Protein AF-A0A4P6JQ84-F1 (afdb_monomer_lite)

Secondary structure (DSSP, 8-state):
-HHHHHHHHHHHHHH--HHHHHHHHHHHHHHHHH-EEESGGG-EEE-BSSTTSPBPP--TTTSHHHHHHHHHHHHHTT-STTHHHHHHHHHHHHHHH-TT--S-TTTSHHHHHHHHHHHHHHH--HHHHHHHHHHHHHHGGGEEEETTEEEE--TTSTT-----TTTSHHHHHHHHHHHHHH-HHHHHHHTT--

InterPro domains:
  IPR007822 Lanthionine synthetase C-like [PF05147] (1-184)
  IPR007822 Lanthionine synthetase C-like [PR01950] (57-77)
  IPR007822 Lanthionine synthetase C-like [PR01950] (103-116)
  IPR007822 Lanthionine synthetase C-like [PR01950] (162-179)

Organism: Ktedonosporobacter rubrisoli (NCBI:txid2509675)

Foldseek 3Di:
DLVQLLVLVVVCVVPVDVVSLVVNLVVLVVVVVQWFFDDDVSQATWHAQDVVHDGDQCWCQGILLVNLVSLLSCVVVVSDPCSLVNSVRSLVCNLGRALVAFQFLGGGLLVSLVSLLSNCVRPVDCVSLVSSVSSVVSQCVQWDADPNAIFGAFPPDPPDADCDCGTHRVVNVVSLVSSCVVDVVCVVVVVVRD

Structure (mmCIF, N/CA/C/O backbone):
data_AF-A0A4P6JQ84-F1
#
_entry.id   AF-A0A4P6JQ84-F1
#
loop_
_atom_site.group_PDB
_atom_site.id
_atom_site.type_symbol
_atom_site.label_atom_id
_atom_site.label_alt_id
_atom_site.label_comp_id
_atom_site.label_asym_id
_atom_site.label_entity_id
_atom_site.label_seq_id
_atom_site.pdbx_PDB_ins_code
_atom_site.Cartn_x
_atom_site.Cartn_y
_atom_site.Cartn_z
_atom_site.occupancy
_atom_site.B_iso_or_equiv
_atom_site.auth_seq_id
_atom_site.auth_comp_id
_atom_site.auth_asym_id
_atom_site.auth_atom_id
_atom_site.pdbx_PDB_model_num
ATOM 1 N N . MET A 1 1 ? 1.976 -8.640 11.519 1.00 78.19 1 MET A N 1
ATOM 2 C CA . MET A 1 1 ? 0.799 -8.462 12.408 1.00 78.19 1 MET A CA 1
ATOM 3 C C . MET A 1 1 ? -0.369 -7.772 11.705 1.00 78.19 1 MET A C 1
ATOM 5 O O . MET A 1 1 ? -1.480 -8.248 11.878 1.00 78.19 1 MET A O 1
ATOM 9 N N . ALA A 1 2 ? -0.151 -6.723 10.898 1.00 89.31 2 ALA A N 1
ATOM 10 C CA . ALA A 1 2 ? -1.230 -6.029 10.177 1.00 89.31 2 ALA A CA 1
ATOM 11 C C . ALA A 1 2 ? -2.084 -6.950 9.287 1.00 89.31 2 ALA A C 1
ATOM 13 O O . ALA A 1 2 ? -3.288 -6.975 9.471 1.00 89.31 2 ALA A O 1
ATOM 14 N N . GLY A 1 3 ? -1.482 -7.792 8.436 1.00 90.00 3 GLY A N 1
ATOM 15 C CA . GLY A 1 3 ? -2.258 -8.706 7.576 1.00 90.00 3 GLY A CA 1
ATOM 16 C C . GLY A 1 3 ? -3.137 -9.714 8.334 1.00 90.00 3 GLY A C 1
ATOM 17 O O . GLY A 1 3 ? -4.223 -10.048 7.883 1.00 90.00 3 GLY A O 1
ATOM 18 N N . ILE A 1 4 ? -2.719 -10.151 9.530 1.00 93.69 4 ILE A N 1
ATOM 19 C CA . ILE A 1 4 ? -3.565 -11.002 10.386 1.00 93.69 4 ILE A CA 1
ATOM 20 C C . ILE A 1 4 ? -4.753 -10.194 10.912 1.00 93.69 4 ILE A C 1
ATOM 22 O O . ILE A 1 4 ? -5.877 -10.678 10.896 1.00 93.69 4 ILE A O 1
ATOM 26 N N . ALA A 1 5 ? -4.515 -8.971 11.393 1.00 95.56 5 ALA A N 1
ATOM 27 C CA . ALA A 1 5 ? -5.595 -8.109 11.862 1.00 95.56 5 ALA A CA 1
ATOM 28 C C . ALA A 1 5 ? -6.563 -7.737 10.731 1.00 95.56 5 ALA A C 1
ATOM 30 O O . ALA A 1 5 ? -7.759 -7.670 10.973 1.00 95.56 5 ALA A O 1
ATOM 31 N N . ASP A 1 6 ? -6.064 -7.565 9.512 1.00 96.00 6 ASP A N 1
ATOM 32 C CA . ASP A 1 6 ? -6.880 -7.297 8.332 1.00 96.00 6 ASP A CA 1
ATOM 33 C C . ASP A 1 6 ? -7.831 -8.465 8.026 1.00 96.00 6 ASP A C 1
ATOM 35 O O . ASP A 1 6 ? -9.046 -8.291 8.028 1.00 96.00 6 ASP A O 1
ATOM 39 N N . ALA A 1 7 ? -7.307 -9.694 7.965 1.00 97.00 7 ALA A N 1
ATOM 40 C CA . ALA A 1 7 ? -8.135 -10.891 7.797 1.00 97.00 7 ALA A CA 1
ATOM 41 C C . ALA A 1 7 ? -9.130 -11.107 8.958 1.00 97.00 7 ALA A C 1
A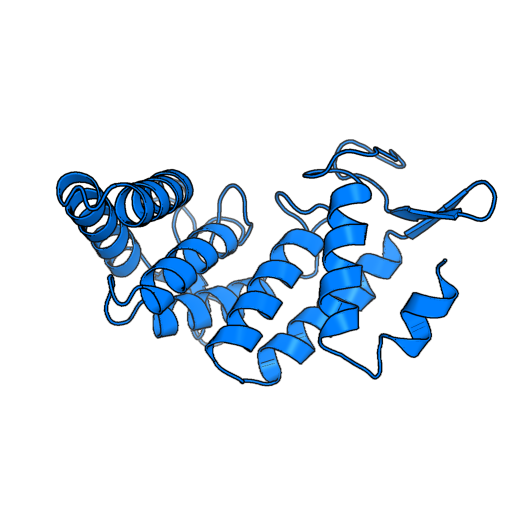TOM 43 O O . ALA A 1 7 ? -10.247 -11.588 8.767 1.00 97.00 7 ALA A O 1
ATOM 44 N N . LEU A 1 8 ? -8.752 -10.751 10.191 1.00 97.75 8 LEU A N 1
ATOM 45 C CA . LEU A 1 8 ? -9.671 -10.794 11.334 1.00 97.75 8 LEU A CA 1
ATOM 46 C C . LEU A 1 8 ? -10.777 -9.736 11.226 1.00 97.75 8 LEU A C 1
ATOM 48 O O . LEU A 1 8 ? -11.879 -9.967 11.725 1.00 97.75 8 LEU A O 1
ATOM 52 N N . LEU A 1 9 ? -10.507 -8.592 10.596 1.00 97.25 9 LEU A N 1
ATOM 53 C CA . LEU A 1 9 ? -11.520 -7.577 10.335 1.00 97.25 9 LEU A CA 1
ATOM 54 C C . LEU A 1 9 ? -12.538 -8.080 9.304 1.00 97.25 9 LEU A C 1
ATOM 56 O O . LEU A 1 9 ? -13.737 -7.934 9.544 1.00 97.25 9 LEU A O 1
ATOM 60 N N . ASP A 1 10 ? -12.092 -8.767 8.251 1.00 97.50 10 ASP A N 1
ATOM 61 C CA . ASP A 1 10 ? -12.989 -9.450 7.305 1.00 97.50 10 ASP A CA 1
ATOM 62 C C . ASP A 1 10 ? -13.842 -10.516 8.002 1.00 97.50 10 ASP A C 1
ATOM 64 O O . ASP A 1 10 ? -15.063 -10.564 7.843 1.00 97.50 10 ASP A O 1
ATOM 68 N N . LEU A 1 11 ? -13.226 -11.345 8.854 1.00 97.56 11 LEU A N 1
ATOM 69 C CA . LEU A 1 11 ? -13.958 -12.354 9.625 1.00 97.56 11 LEU A CA 1
ATOM 70 C C . LEU A 1 11 ? -14.991 -11.728 10.562 1.00 97.56 11 LEU A C 1
ATOM 72 O O . LEU A 1 11 ? -16.066 -12.300 10.758 1.00 97.56 11 LEU A O 1
ATOM 76 N N . TYR A 1 12 ? -14.699 -10.569 11.151 1.00 97.62 12 TYR A N 1
ATOM 77 C CA . TYR A 1 12 ? -15.685 -9.833 11.934 1.00 97.62 12 TYR A CA 1
ATOM 78 C C . TYR A 1 12 ? -16.863 -9.376 11.066 1.00 97.62 12 TYR A C 1
ATOM 80 O O . TYR A 1 12 ? -18.003 -9.604 11.465 1.00 97.62 12 TYR A O 1
ATOM 88 N N . GLN A 1 13 ? -16.613 -8.805 9.884 1.00 96.75 13 GLN A N 1
ATOM 89 C CA . GLN A 1 13 ? -17.679 -8.361 8.976 1.00 96.75 13 GLN A CA 1
ATOM 90 C C . GLN A 1 13 ? -18.564 -9.520 8.514 1.00 96.75 13 GLN A C 1
ATOM 92 O O . GLN A 1 13 ? -19.786 -9.399 8.513 1.00 96.75 13 GLN A O 1
ATOM 97 N N . ALA A 1 14 ? -17.959 -10.660 8.177 1.00 97.69 14 ALA A N 1
ATOM 98 C CA . ALA A 1 14 ? -18.690 -11.821 7.683 1.00 97.69 14 ALA A CA 1
ATOM 99 C C . ALA A 1 14 ? -19.490 -12.546 8.779 1.00 97.69 14 ALA A C 1
ATOM 101 O O . ALA A 1 14 ? -20.531 -13.133 8.498 1.00 97.69 14 ALA A O 1
ATOM 102 N N . SER A 1 15 ? -18.999 -12.550 10.024 1.00 97.75 15 SER A N 1
ATOM 103 C CA . SER A 1 15 ? -19.564 -13.391 11.092 1.00 97.75 15 SER A CA 1
ATOM 104 C C . SER A 1 15 ? -20.238 -12.637 12.238 1.00 97.75 15 SER A C 1
ATOM 106 O O . SER A 1 15 ? -20.903 -13.264 13.061 1.00 97.75 15 SER A O 1
ATOM 108 N N . GLY A 1 16 ? -20.010 -11.328 12.374 1.00 96.56 16 GLY A N 1
ATOM 109 C CA . GLY A 1 16 ? -20.442 -10.524 13.524 1.00 96.56 16 GLY A CA 1
ATOM 110 C C . GLY A 1 16 ? -19.761 -10.889 14.852 1.00 96.56 16 GLY A C 1
ATOM 111 O O . GLY A 1 16 ? -20.106 -10.350 15.905 1.00 96.56 16 GLY A O 1
ATOM 112 N N . GLN A 1 17 ? -18.788 -11.809 14.855 1.00 98.00 17 GLN A N 1
ATOM 113 C CA . GLN A 1 17 ? -18.210 -12.322 16.095 1.00 98.00 17 GLN A CA 1
ATOM 114 C C . GLN A 1 17 ? -17.249 -11.316 16.733 1.00 98.00 17 GLN A C 1
ATOM 116 O O . GLN A 1 17 ? -16.101 -11.148 16.315 1.00 98.00 17 GLN A O 1
ATOM 121 N N . ILE A 1 18 ? -17.690 -10.711 17.838 1.00 97.56 18 ILE A N 1
ATOM 122 C CA . ILE A 1 18 ? -16.991 -9.620 18.535 1.00 97.56 18 ILE A CA 1
ATOM 123 C C . ILE A 1 18 ? -15.557 -9.953 18.977 1.00 97.56 18 ILE A C 1
ATOM 125 O O . ILE A 1 18 ? -14.736 -9.058 19.174 1.00 97.56 18 ILE A O 1
ATOM 129 N N . ARG A 1 19 ? -15.221 -11.240 19.139 1.00 97.94 19 ARG A N 1
ATOM 130 C CA . ARG A 1 19 ? -13.856 -11.672 19.482 1.00 97.94 19 ARG A CA 1
ATOM 131 C C . ARG A 1 19 ? -12.834 -11.239 18.428 1.00 97.94 19 ARG A C 1
ATOM 133 O O . ARG A 1 19 ? -11.717 -10.881 18.793 1.00 97.94 19 ARG A O 1
ATOM 140 N N . PHE A 1 20 ? -13.232 -11.230 17.156 1.00 98.06 20 PHE A N 1
ATOM 141 C CA . PHE A 1 20 ? -12.383 -10.801 16.054 1.00 98.06 20 PHE A CA 1
ATOM 142 C C . PHE A 1 20 ? -12.182 -9.287 16.094 1.00 98.06 20 PHE A C 1
ATOM 144 O O . PHE A 1 20 ? -11.039 -8.839 16.115 1.00 98.06 20 PHE A O 1
ATOM 151 N N . LEU A 1 21 ? -13.254 -8.507 16.285 1.00 97.25 21 LEU A N 1
ATOM 152 C CA . LEU A 1 21 ? -13.152 -7.055 16.471 1.00 97.25 21 LEU A CA 1
ATOM 153 C C . LEU A 1 21 ? -12.224 -6.680 17.637 1.00 97.25 21 LEU A C 1
ATOM 155 O O . LEU A 1 21 ? -11.357 -5.821 17.493 1.00 97.25 21 LEU A O 1
ATOM 159 N N . LYS A 1 22 ? -12.352 -7.357 18.785 1.00 97.50 22 LYS A N 1
ATOM 160 C CA . LYS A 1 22 ? -11.477 -7.120 19.946 1.00 97.50 22 LYS A CA 1
ATOM 161 C C . LYS A 1 22 ? -10.004 -7.382 19.619 1.00 97.50 22 LYS A C 1
ATOM 163 O O . LYS A 1 22 ? -9.135 -6.654 20.097 1.00 97.50 22 LYS A O 1
ATOM 168 N N . ALA A 1 23 ? -9.707 -8.410 18.824 1.00 97.19 23 ALA A N 1
ATOM 169 C CA . ALA A 1 23 ? -8.346 -8.694 18.378 1.00 97.19 23 ALA A CA 1
ATOM 170 C C . ALA A 1 23 ? -7.826 -7.604 17.425 1.00 97.19 23 ALA A C 1
ATOM 172 O O . ALA A 1 23 ? -6.724 -7.095 17.637 1.00 97.19 23 ALA A O 1
ATOM 173 N N . VAL A 1 24 ? -8.645 -7.178 16.457 1.00 97.44 24 VAL A N 1
ATOM 174 C CA . VAL A 1 24 ? -8.341 -6.070 15.535 1.00 97.44 24 VAL A CA 1
ATOM 175 C C . VAL A 1 24 ? -8.017 -4.791 16.301 1.00 97.44 24 VAL A C 1
ATOM 177 O O . VAL A 1 24 ? -6.975 -4.186 16.071 1.00 97.44 24 VAL A O 1
ATOM 180 N N . GLN A 1 25 ? -8.853 -4.411 17.268 1.00 96.88 25 GLN A N 1
ATOM 181 C CA . GLN A 1 25 ? -8.656 -3.200 18.068 1.00 96.88 25 GLN A CA 1
ATOM 182 C C . GLN A 1 25 ? -7.377 -3.250 18.909 1.00 96.88 25 GLN A C 1
ATOM 184 O O . GLN A 1 25 ? -6.676 -2.246 19.034 1.00 96.88 25 GLN A O 1
ATOM 189 N N . ARG A 1 26 ? -7.028 -4.422 19.457 1.00 96.50 26 ARG A N 1
ATOM 190 C CA . ARG A 1 26 ? -5.773 -4.613 20.203 1.00 96.50 26 ARG A CA 1
ATOM 191 C C . ARG A 1 26 ? -4.552 -4.450 19.305 1.00 96.50 26 ARG A C 1
ATOM 193 O O . ARG A 1 26 ? -3.637 -3.714 19.672 1.00 96.50 26 ARG A O 1
ATOM 200 N N . VAL A 1 27 ? -4.540 -5.110 18.145 1.00 95.94 27 VAL A N 1
ATOM 201 C CA . VAL A 1 27 ? -3.426 -5.013 17.188 1.00 95.94 27 VAL A CA 1
ATOM 202 C C . VAL A 1 27 ? -3.330 -3.601 16.619 1.00 95.94 27 VAL A C 1
ATOM 204 O O . VAL A 1 27 ? -2.248 -3.024 16.611 1.00 95.94 27 VAL A O 1
ATOM 207 N N . GLY A 1 28 ? -4.456 -3.009 16.227 1.00 95.69 28 GLY A N 1
ATOM 208 C CA . GLY A 1 28 ? -4.530 -1.639 15.738 1.00 95.69 28 GLY A CA 1
ATOM 209 C C . GLY A 1 28 ? -4.022 -0.628 16.754 1.00 95.69 28 GLY A C 1
ATOM 210 O O . GLY A 1 28 ? -3.107 0.130 16.456 1.00 95.69 28 GLY A O 1
ATOM 211 N N . GLY A 1 29 ? -4.517 -0.675 17.992 1.00 95.56 29 GLY A N 1
ATOM 212 C CA . GLY A 1 29 ? -4.027 0.194 19.062 1.00 95.56 29 GLY A CA 1
ATOM 213 C C . GLY A 1 29 ? -2.531 0.015 19.342 1.00 95.56 29 GLY A C 1
ATOM 214 O O . GLY A 1 29 ? -1.840 0.988 19.636 1.00 95.56 29 GLY A O 1
ATOM 215 N N . TRP A 1 30 ? -2.008 -1.211 19.234 1.00 94.62 30 TRP A N 1
ATOM 216 C CA . TRP A 1 30 ? -0.570 -1.464 19.350 1.00 94.62 30 TRP A CA 1
ATOM 217 C C . TRP A 1 30 ? 0.221 -0.836 18.195 1.00 94.62 30 TRP A C 1
ATOM 219 O O . TRP A 1 30 ? 1.208 -0.151 18.455 1.00 94.62 30 TRP A O 1
ATOM 229 N N . LEU A 1 31 ? -0.233 -0.995 16.947 1.00 94.31 31 LEU A N 1
ATOM 230 C CA . LEU A 1 31 ? 0.398 -0.389 15.769 1.00 94.31 31 LEU A CA 1
ATOM 231 C C . LEU A 1 31 ? 0.391 1.140 15.855 1.00 94.31 31 LEU A C 1
ATOM 233 O O . LEU A 1 31 ? 1.431 1.756 15.635 1.00 94.31 31 LEU A O 1
ATOM 237 N N . LEU A 1 32 ? -0.735 1.747 16.242 1.00 94.56 32 LEU A N 1
ATOM 238 C CA . LEU A 1 32 ? -0.855 3.201 16.395 1.00 94.56 32 LEU A CA 1
ATOM 239 C C . LEU A 1 32 ? 0.155 3.751 17.415 1.00 94.56 32 LEU A C 1
ATOM 241 O O . LEU A 1 32 ? 0.817 4.745 17.141 1.00 94.56 32 LEU A O 1
ATOM 245 N N . ARG A 1 33 ? 0.345 3.075 18.558 1.00 93.88 33 ARG A N 1
ATOM 246 C CA . ARG A 1 33 ? 1.332 3.486 19.580 1.00 93.88 33 ARG A CA 1
ATOM 247 C C . ARG A 1 33 ? 2.789 3.299 19.156 1.00 93.88 33 ARG A C 1
ATOM 249 O O . ARG A 1 33 ? 3.672 3.886 19.772 1.00 93.88 33 ARG A O 1
ATOM 256 N N . ARG A 1 34 ? 3.053 2.439 18.172 1.00 92.56 34 ARG A N 1
ATOM 257 C CA . ARG A 1 34 ? 4.408 2.125 17.693 1.00 92.56 34 ARG A CA 1
ATOM 258 C C . ARG A 1 34 ? 4.805 2.889 16.435 1.00 92.56 34 ARG A C 1
ATOM 260 O O . ARG A 1 34 ? 5.940 2.734 15.997 1.00 92.56 34 ARG A O 1
ATOM 267 N N . ALA A 1 35 ? 3.902 3.686 15.868 1.00 93.00 35 ALA A N 1
ATOM 268 C CA . ALA A 1 35 ? 4.226 4.557 14.750 1.00 93.00 35 ALA A CA 1
ATOM 269 C C . ALA A 1 35 ? 5.312 5.553 15.181 1.00 93.00 35 ALA A C 1
ATOM 271 O O . ALA A 1 35 ? 5.146 6.278 16.164 1.00 93.00 35 ALA A O 1
ATOM 272 N N . ARG A 1 36 ? 6.430 5.574 14.456 1.00 92.44 36 ARG A N 1
ATOM 273 C CA . ARG A 1 36 ? 7.527 6.521 14.673 1.00 92.44 36 ARG A CA 1
ATOM 274 C C . ARG A 1 36 ? 7.579 7.517 13.518 1.00 92.44 36 ARG A C 1
ATOM 276 O O . ARG A 1 36 ? 7.436 7.078 12.375 1.00 92.44 36 ARG A O 1
ATOM 283 N N . PRO A 1 37 ? 7.792 8.815 13.786 1.00 91.81 37 PRO A N 1
ATOM 284 C CA . PRO A 1 37 ? 7.992 9.798 12.731 1.00 91.81 37 PRO A CA 1
ATOM 285 C C . PRO A 1 37 ? 9.170 9.426 11.820 1.00 91.81 37 PRO A C 1
ATOM 287 O O . PRO A 1 37 ? 10.156 8.842 12.280 1.00 91.81 37 PRO A O 1
ATOM 290 N N . MET A 1 38 ? 9.035 9.711 10.525 1.00 88.94 38 MET A N 1
ATOM 291 C CA . MET A 1 38 ? 10.087 9.534 9.524 1.00 88.94 38 MET A CA 1
ATOM 292 C C . MET A 1 38 ? 9.855 10.424 8.297 1.00 88.94 38 MET A C 1
ATOM 294 O O . MET A 1 38 ? 8.819 11.076 8.175 1.00 88.94 38 MET A O 1
ATOM 298 N N . GLY A 1 39 ? 10.800 10.396 7.356 1.00 81.81 39 GLY A N 1
ATOM 299 C CA . GLY A 1 39 ? 10.717 11.173 6.118 1.00 81.81 39 GLY A CA 1
ATOM 300 C C . GLY A 1 39 ? 11.127 12.632 6.306 1.00 81.81 39 GLY A C 1
ATOM 301 O O . GLY A 1 39 ? 11.624 13.029 7.368 1.00 81.81 39 GLY A O 1
ATOM 302 N N . HIS A 1 40 ? 10.947 13.423 5.252 1.00 79.38 40 HIS A N 1
ATOM 303 C CA . HIS A 1 40 ? 11.293 14.839 5.270 1.00 79.38 40 HIS A CA 1
ATOM 304 C C . HIS A 1 40 ? 10.448 15.572 6.320 1.00 79.38 40 HIS A C 1
ATOM 306 O O . HIS A 1 40 ? 9.243 15.343 6.434 1.00 79.38 40 HIS A O 1
ATOM 312 N N . GLU A 1 41 ? 11.091 16.414 7.136 1.00 83.06 41 GLU A N 1
ATOM 313 C CA . GLU A 1 41 ? 10.434 17.163 8.223 1.00 83.06 41 GLU A CA 1
ATOM 314 C C . GLU A 1 41 ? 9.598 16.301 9.192 1.00 83.06 41 GLU A C 1
ATOM 316 O O . GLU A 1 41 ? 8.736 16.822 9.896 1.00 83.06 41 GLU A O 1
ATOM 321 N N . GLN A 1 42 ? 9.843 14.984 9.261 1.00 81.44 42 GLN A N 1
ATOM 322 C CA . GLN A 1 42 ? 9.103 14.057 10.128 1.00 81.44 42 GLN A CA 1
ATOM 323 C C . GLN A 1 42 ? 7.585 14.014 9.843 1.00 81.44 42 GLN A C 1
ATOM 325 O O . GLN A 1 42 ? 6.786 13.702 10.729 1.00 81.44 42 GLN A O 1
ATOM 330 N N . GLN A 1 43 ? 7.172 14.323 8.608 1.00 86.94 43 GLN A N 1
ATOM 331 C CA . GLN A 1 43 ? 5.759 14.326 8.213 1.00 86.94 43 GLN A CA 1
ATOM 332 C C . GLN A 1 43 ? 5.188 12.922 7.957 1.00 86.94 43 GLN A C 1
ATOM 334 O O . GLN A 1 43 ? 3.965 12.746 7.928 1.00 86.94 43 GLN A O 1
ATOM 339 N N . GLY A 1 44 ? 6.055 11.929 7.751 1.00 91.94 44 GLY A N 1
ATOM 340 C CA . GLY A 1 44 ? 5.681 10.537 7.557 1.00 91.94 44 GLY A CA 1
ATOM 341 C C . GLY A 1 44 ? 5.748 9.717 8.844 1.00 91.94 44 GLY A C 1
ATOM 342 O O . GLY A 1 44 ? 6.283 10.159 9.859 1.00 91.94 44 GLY A O 1
ATOM 343 N N . VAL A 1 45 ? 5.226 8.488 8.806 1.00 93.69 45 VAL A N 1
ATOM 344 C CA . VAL A 1 45 ? 5.442 7.508 9.884 1.00 93.69 45 VAL A CA 1
ATOM 345 C C . VAL A 1 45 ? 5.848 6.142 9.353 1.00 93.69 45 VAL A C 1
ATOM 347 O O . VAL A 1 45 ? 5.447 5.727 8.264 1.00 93.69 45 VAL A O 1
ATOM 350 N N . GLY A 1 46 ? 6.619 5.429 10.167 1.00 92.00 46 GLY A N 1
ATOM 351 C CA . GLY A 1 46 ? 7.031 4.059 9.916 1.00 92.00 46 GLY A CA 1
ATOM 352 C C . GLY A 1 46 ? 6.996 3.197 11.164 1.00 92.00 46 GLY A C 1
ATOM 353 O O . GLY A 1 46 ? 6.756 3.663 12.281 1.00 92.00 46 GLY A O 1
ATOM 354 N N . TRP A 1 47 ? 7.255 1.912 10.949 1.00 92.12 47 TRP A N 1
ATOM 355 C CA . TRP A 1 47 ? 7.305 0.908 11.999 1.00 92.12 47 TRP A CA 1
ATOM 356 C C . TRP A 1 47 ? 8.625 0.155 11.945 1.00 92.12 47 TRP A C 1
ATOM 358 O O . TRP A 1 47 ? 9.191 -0.101 10.880 1.00 92.12 47 TRP A O 1
ATOM 368 N N . GLU A 1 48 ? 9.098 -0.210 13.127 1.00 87.06 48 GLU A N 1
ATOM 369 C CA . GLU A 1 48 ? 10.277 -1.046 13.297 1.00 87.06 48 GLU A CA 1
ATOM 370 C C . GLU A 1 48 ? 9.965 -2.473 12.833 1.00 87.06 48 GLU A C 1
ATOM 372 O O . GLU A 1 48 ? 8.866 -2.985 13.075 1.00 87.06 48 GLU A O 1
ATOM 377 N N . ARG A 1 49 ? 10.938 -3.147 12.210 1.00 77.38 49 ARG A N 1
ATOM 378 C CA . ARG A 1 49 ? 10.778 -4.567 11.847 1.00 77.38 49 ARG A CA 1
ATOM 379 C C . ARG A 1 49 ? 10.747 -5.469 13.081 1.00 77.38 49 ARG A C 1
ATOM 381 O O . ARG A 1 49 ? 9.940 -6.390 13.159 1.00 77.38 49 ARG A O 1
ATOM 388 N N . ASN A 1 50 ? 11.628 -5.176 14.033 1.00 78.69 50 ASN A N 1
ATOM 389 C CA . ASN A 1 50 ? 11.749 -5.840 15.325 1.00 78.69 50 ASN A CA 1
ATOM 390 C C . ASN A 1 50 ? 11.697 -4.779 16.424 1.00 78.69 50 ASN A C 1
ATOM 392 O O . ASN A 1 50 ? 12.152 -3.659 16.212 1.00 78.69 50 ASN A O 1
ATOM 396 N N . VAL A 1 51 ? 11.167 -5.124 17.599 1.00 73.62 51 VAL A N 1
ATOM 397 C CA . VAL A 1 51 ? 11.073 -4.180 18.722 1.00 73.62 51 VAL A CA 1
ATOM 398 C C . VAL A 1 51 ? 12.472 -3.711 19.132 1.00 73.62 51 VAL A C 1
ATOM 400 O O . VAL A 1 51 ? 13.323 -4.525 19.474 1.00 73.62 51 VAL A O 1
ATOM 403 N N . GLY A 1 52 ? 12.682 -2.397 19.114 1.00 71.81 52 GLY A N 1
ATOM 404 C CA . GLY A 1 52 ? 13.958 -1.738 19.381 1.00 71.81 52 GLY A CA 1
ATOM 405 C C . GLY A 1 52 ? 14.865 -1.583 18.156 1.00 71.81 52 GLY A C 1
ATOM 406 O O . GLY A 1 52 ? 15.941 -1.017 18.300 1.00 71.81 52 GLY A O 1
ATOM 407 N N . GLY A 1 53 ? 14.455 -2.073 16.983 1.00 76.25 53 GLY A N 1
ATOM 408 C CA . GLY A 1 53 ? 15.260 -2.048 15.761 1.00 76.25 53 GLY A CA 1
ATOM 409 C C . GLY A 1 53 ? 15.020 -0.830 14.867 1.00 76.25 53 GLY A C 1
ATOM 410 O O . GLY A 1 53 ? 14.288 0.100 15.217 1.00 76.25 53 GLY A O 1
ATOM 411 N N . ASP A 1 54 ? 15.623 -0.878 13.681 1.00 78.12 54 ASP A N 1
ATOM 412 C CA . ASP A 1 54 ? 15.480 0.153 12.653 1.00 78.12 54 ASP A CA 1
ATOM 413 C C . ASP A 1 54 ? 14.091 0.142 11.999 1.00 78.12 54 ASP A C 1
ATOM 415 O O . ASP A 1 54 ? 13.373 -0.871 11.981 1.00 78.12 54 ASP A O 1
ATOM 419 N N . LEU A 1 55 ? 13.717 1.295 11.436 1.00 79.62 55 LEU A N 1
ATOM 420 C CA . LEU A 1 55 ? 12.509 1.431 10.626 1.00 79.62 55 LEU A CA 1
ATOM 421 C C . LEU A 1 55 ? 12.645 0.618 9.340 1.00 79.62 55 LEU A C 1
ATOM 423 O O . LEU A 1 55 ? 13.672 0.665 8.666 1.00 79.62 55 LEU A O 1
ATOM 427 N N . ASN A 1 56 ? 11.601 -0.140 9.011 1.00 71.19 56 ASN A N 1
ATOM 428 C CA . ASN A 1 56 ? 11.626 -1.010 7.844 1.00 71.19 56 ASN A CA 1
ATOM 429 C C . ASN A 1 56 ? 11.334 -0.241 6.549 1.00 71.19 56 ASN A C 1
ATOM 431 O O . ASN A 1 56 ? 10.692 0.813 6.564 1.00 71.19 56 ASN A O 1
ATOM 435 N N . ALA A 1 57 ? 11.737 -0.822 5.418 1.00 63.00 57 ALA A N 1
ATOM 436 C CA . ALA A 1 57 ? 11.330 -0.337 4.109 1.00 63.00 57 ALA A CA 1
ATOM 437 C C . ALA A 1 57 ? 9.794 -0.341 3.994 1.00 63.00 57 ALA A C 1
ATOM 439 O O . ALA A 1 57 ? 9.112 -1.251 4.474 1.00 63.00 57 ALA A O 1
ATOM 440 N N . ALA A 1 58 ? 9.238 0.706 3.388 1.00 76.38 58 ALA A N 1
ATOM 441 C CA . ALA A 1 58 ? 7.814 1.019 3.435 1.00 76.38 58 ALA A CA 1
ATOM 442 C C . ALA A 1 58 ? 6.988 0.201 2.412 1.00 76.38 58 ALA A C 1
ATOM 444 O O . ALA A 1 58 ? 6.301 0.764 1.571 1.00 76.38 58 ALA A O 1
ATOM 445 N N . PHE A 1 59 ? 7.060 -1.133 2.482 1.00 82.12 59 PHE A N 1
ATOM 446 C CA . PHE A 1 59 ? 6.438 -2.062 1.524 1.00 82.12 59 PHE A CA 1
ATOM 447 C C . PHE A 1 59 ? 5.158 -2.736 2.034 1.00 82.12 59 PHE A C 1
ATOM 449 O O . PHE A 1 59 ? 4.844 -2.692 3.226 1.00 82.12 59 PHE A O 1
ATOM 456 N N . TRP A 1 60 ? 4.407 -3.378 1.129 1.00 75.62 60 TRP A N 1
ATOM 457 C CA . TRP A 1 60 ? 3.138 -4.037 1.458 1.00 75.62 60 TRP A CA 1
ATOM 458 C C . TRP A 1 60 ? 3.335 -5.279 2.336 1.00 75.62 60 TRP A C 1
ATOM 460 O O . TRP A 1 60 ? 2.776 -5.360 3.428 1.00 75.62 60 TRP A O 1
ATOM 470 N N . CYS A 1 61 ? 4.185 -6.224 1.924 1.00 75.81 61 CYS A N 1
ATOM 471 C CA . CYS A 1 61 ? 4.339 -7.484 2.660 1.00 75.81 61 CYS A CA 1
ATOM 472 C C . CYS A 1 61 ? 5.045 -7.351 4.024 1.00 75.81 61 CYS A C 1
ATOM 474 O O . CYS A 1 61 ? 4.851 -8.204 4.891 1.00 75.81 61 CYS A O 1
ATOM 476 N N . HIS A 1 62 ? 5.854 -6.308 4.248 1.00 74.75 62 HIS A N 1
ATOM 477 C CA . HIS A 1 62 ? 6.584 -6.135 5.511 1.00 74.75 62 HIS A CA 1
ATOM 478 C C . HIS A 1 62 ? 6.905 -4.680 5.887 1.00 74.75 62 HIS A C 1
ATOM 480 O O . HIS A 1 62 ? 7.977 -4.412 6.421 1.00 74.75 62 HIS A O 1
ATOM 486 N N . GLY A 1 63 ? 5.994 -3.729 5.685 1.00 82.69 63 GLY A N 1
ATOM 487 C CA . GLY A 1 63 ? 6.289 -2.329 5.996 1.00 82.69 63 GLY A CA 1
ATOM 488 C C . GLY A 1 63 ? 5.078 -1.418 6.134 1.00 82.69 63 GLY A C 1
ATOM 489 O O . GLY A 1 63 ? 3.941 -1.864 6.317 1.00 82.69 63 GLY A O 1
ATOM 490 N N . SER A 1 64 ? 5.349 -0.113 6.068 1.00 86.94 64 SER A N 1
ATOM 491 C CA . SER A 1 64 ? 4.350 0.937 6.269 1.00 86.94 64 SER A CA 1
ATOM 492 C C . SER A 1 64 ? 3.170 0.834 5.307 1.00 86.94 64 SER A C 1
ATOM 494 O O . SER A 1 64 ? 2.061 1.142 5.725 1.00 86.94 64 SER A O 1
ATOM 496 N N . ALA A 1 65 ? 3.356 0.353 4.071 1.00 90.38 65 ALA A N 1
ATOM 497 C CA . ALA A 1 65 ? 2.252 0.250 3.119 1.00 90.38 65 ALA A CA 1
ATOM 498 C C . ALA A 1 65 ? 1.216 -0.815 3.513 1.00 90.38 65 ALA A C 1
ATOM 500 O O . ALA A 1 65 ? 0.013 -0.558 3.454 1.00 90.38 65 ALA A O 1
ATOM 501 N N . GLY A 1 66 ? 1.654 -1.984 3.994 1.00 92.75 66 GLY A N 1
ATOM 502 C CA . GLY A 1 66 ? 0.734 -3.022 4.475 1.00 92.75 66 GLY A CA 1
ATOM 503 C C . GLY A 1 66 ? 0.020 -2.615 5.764 1.00 92.75 66 GLY A C 1
ATOM 504 O O . GLY A 1 66 ? -1.171 -2.870 5.935 1.00 92.75 66 GLY A O 1
ATOM 505 N N . ILE A 1 67 ? 0.731 -1.926 6.663 1.00 95.25 67 ILE A N 1
ATOM 506 C CA . ILE A 1 67 ? 0.133 -1.379 7.888 1.00 95.25 67 ILE A CA 1
ATOM 507 C C . ILE A 1 67 ? -0.880 -0.280 7.551 1.00 95.25 67 ILE A C 1
ATOM 509 O O . ILE A 1 67 ? -1.977 -0.285 8.102 1.00 95.25 67 ILE A O 1
ATOM 513 N N . ALA A 1 68 ? -0.550 0.624 6.628 1.00 95.56 68 ALA A N 1
ATOM 514 C CA . ALA A 1 68 ? -1.451 1.676 6.176 1.00 95.56 68 ALA A CA 1
ATOM 515 C C . ALA A 1 68 ? -2.710 1.099 5.519 1.00 95.56 68 ALA A C 1
ATOM 517 O O . ALA A 1 68 ? -3.804 1.540 5.850 1.00 95.56 68 ALA A O 1
ATOM 518 N N . SER A 1 69 ? -2.572 0.065 4.683 1.00 95.31 69 SER A N 1
ATOM 519 C CA . SER A 1 69 ? -3.709 -0.630 4.058 1.00 95.31 69 SER A CA 1
ATOM 520 C C . SER A 1 69 ? -4.687 -1.168 5.111 1.00 95.31 69 SER A C 1
ATOM 522 O O . SER A 1 69 ? -5.874 -0.848 5.079 1.00 95.31 69 SER A O 1
ATOM 524 N N . PHE A 1 70 ? -4.172 -1.877 6.123 1.00 96.50 70 PHE A N 1
ATOM 525 C CA . PHE A 1 70 ? -4.976 -2.335 7.263 1.00 96.50 70 PHE A CA 1
ATOM 526 C C . PHE A 1 70 ? -5.644 -1.170 8.016 1.00 96.50 70 PHE A C 1
ATOM 528 O O . PHE A 1 70 ? -6.818 -1.244 8.378 1.00 96.50 70 PHE A O 1
ATOM 535 N N . LEU A 1 71 ? -4.916 -0.077 8.269 1.00 97.00 71 LEU A N 1
ATOM 536 C CA . LEU A 1 71 ? -5.465 1.089 8.964 1.00 97.00 71 LEU A CA 1
ATOM 537 C C . LEU A 1 71 ? -6.584 1.769 8.160 1.00 97.00 71 LEU A C 1
ATOM 539 O O . LEU A 1 71 ? -7.567 2.204 8.756 1.00 97.00 71 LEU A O 1
ATOM 543 N N . LEU A 1 72 ? -6.479 1.827 6.830 1.00 96.50 72 LEU A N 1
ATOM 544 C CA . LEU A 1 72 ? -7.538 2.349 5.961 1.00 96.50 72 LEU A CA 1
ATOM 545 C C . LEU A 1 72 ? -8.779 1.468 6.007 1.00 96.50 72 LEU A C 1
ATOM 547 O O . LEU A 1 72 ? -9.883 1.982 6.192 1.00 96.50 72 LEU A O 1
ATOM 551 N N . HIS A 1 73 ? -8.599 0.152 5.915 1.00 95.75 73 HIS A N 1
ATOM 552 C CA . HIS A 1 73 ? -9.701 -0.793 6.039 1.00 95.75 73 HIS A CA 1
ATOM 553 C C . HIS A 1 73 ? -10.387 -0.665 7.411 1.00 95.75 73 HIS A C 1
ATOM 555 O O . HIS A 1 73 ? -11.608 -0.522 7.507 1.00 95.75 73 HIS A O 1
ATOM 561 N N . ALA A 1 74 ? -9.610 -0.575 8.490 1.00 96.06 74 ALA A N 1
ATOM 562 C CA . ALA A 1 74 ? -10.134 -0.336 9.830 1.00 96.06 74 ALA A CA 1
ATOM 563 C C . ALA A 1 74 ? -10.844 1.027 9.983 1.00 96.06 74 ALA A C 1
ATOM 565 O O . ALA A 1 74 ? -11.838 1.133 10.710 1.00 96.06 74 ALA A O 1
ATOM 566 N N . ALA A 1 75 ? -10.364 2.071 9.303 1.00 94.88 75 ALA A N 1
ATOM 567 C CA . ALA A 1 75 ? -10.996 3.388 9.298 1.00 94.88 75 ALA A CA 1
ATOM 568 C C . ALA A 1 75 ? -12.355 3.363 8.582 1.00 94.88 75 ALA A C 1
ATOM 570 O O . ALA A 1 75 ? -13.328 3.898 9.113 1.00 94.88 75 ALA A O 1
ATOM 571 N N . GLN A 1 76 ? -12.448 2.692 7.428 1.00 93.94 76 GLN A N 1
ATOM 572 C CA . GLN A 1 76 ? -13.701 2.513 6.679 1.00 93.94 76 GLN A CA 1
ATOM 573 C C . GLN A 1 76 ? -14.778 1.829 7.526 1.00 93.94 76 GLN A C 1
ATOM 575 O O . GLN A 1 76 ? -15.939 2.235 7.510 1.00 93.94 76 GLN A O 1
ATOM 580 N N . GLN A 1 77 ? -14.373 0.851 8.338 1.00 94.25 77 GLN A N 1
ATOM 581 C CA . GLN A 1 77 ? -15.262 0.136 9.256 1.00 94.25 77 GLN A CA 1
ATOM 582 C C . GLN A 1 77 ? -15.499 0.865 10.584 1.00 94.25 77 GLN A C 1
ATOM 584 O O . GLN A 1 77 ? -16.219 0.364 11.447 1.00 94.25 77 GLN A O 1
ATOM 589 N N . LYS A 1 78 ? -14.896 2.046 10.778 1.00 93.81 78 LYS A N 1
ATOM 590 C CA . LYS A 1 78 ? -14.993 2.856 12.004 1.00 93.81 78 LYS A CA 1
ATOM 591 C C . LYS A 1 78 ? -14.575 2.089 13.267 1.00 93.81 78 LYS A C 1
ATOM 593 O O . LYS A 1 78 ? -15.077 2.359 14.357 1.00 93.81 78 LYS A O 1
ATOM 598 N N . VAL A 1 79 ? -13.645 1.137 13.138 1.00 93.81 79 VAL A N 1
ATOM 599 C CA . VAL A 1 79 ? -13.209 0.282 14.259 1.00 93.81 79 VAL A CA 1
ATOM 600 C C . VAL A 1 79 ? -11.981 0.821 14.993 1.00 93.81 79 VAL A C 1
ATOM 602 O O . VAL A 1 79 ? -11.733 0.424 16.133 1.00 93.81 79 VAL A O 1
ATOM 605 N N . LEU A 1 80 ? -11.227 1.728 14.360 1.00 93.75 80 LEU A N 1
ATOM 606 C CA . LEU A 1 80 ? -10.036 2.368 14.921 1.00 93.75 80 LEU A CA 1
ATOM 607 C C . LEU A 1 80 ? -10.075 3.893 14.708 1.00 93.75 80 LEU A C 1
ATOM 609 O O . LEU A 1 80 ? -9.879 4.360 13.583 1.00 93.75 80 LEU A O 1
ATOM 613 N N . PRO A 1 81 ? -10.280 4.685 15.776 1.00 89.06 81 PRO A N 1
ATOM 614 C CA . PRO A 1 81 ? -10.095 6.133 15.730 1.00 89.06 81 PRO A CA 1
ATOM 615 C C . PRO A 1 81 ? -8.667 6.505 15.306 1.00 89.06 81 PRO A C 1
ATOM 617 O O . PRO A 1 81 ? -7.721 5.770 15.589 1.00 89.06 81 PRO A O 1
ATOM 620 N N . SER A 1 82 ? -8.509 7.639 14.618 1.00 90.38 82 SER A N 1
ATOM 621 C CA . SER A 1 82 ? -7.219 8.158 14.116 1.00 90.38 82 SER A CA 1
ATOM 622 C C . SER A 1 82 ? -6.487 7.276 13.094 1.00 90.38 82 SER A C 1
ATOM 624 O O . SER A 1 82 ? -5.415 7.654 12.623 1.00 90.38 82 SER A O 1
ATOM 626 N N . ALA A 1 83 ? -7.055 6.134 12.691 1.00 95.19 83 ALA A N 1
ATOM 627 C CA . ALA A 1 83 ? -6.413 5.233 11.737 1.00 95.19 83 ALA A CA 1
ATOM 628 C C . ALA A 1 83 ? -6.164 5.900 10.376 1.00 95.19 83 ALA A C 1
ATOM 630 O O . ALA A 1 83 ? -5.096 5.710 9.801 1.00 95.19 83 ALA A O 1
ATOM 631 N N . ILE A 1 84 ? -7.090 6.747 9.910 1.00 96.12 84 ILE A N 1
ATOM 632 C CA . ILE A 1 84 ? -6.934 7.492 8.654 1.00 96.12 84 ILE A CA 1
ATOM 633 C C . ILE A 1 84 ? -5.754 8.472 8.695 1.00 96.12 84 ILE A C 1
ATOM 635 O O . ILE A 1 84 ? -4.971 8.521 7.755 1.00 96.12 84 ILE A O 1
ATOM 639 N N . GLU A 1 85 ? -5.568 9.201 9.798 1.00 95.81 85 GLU A N 1
ATOM 640 C CA . GLU A 1 85 ? -4.471 10.166 9.944 1.00 95.81 85 GLU A CA 1
ATOM 641 C C . GLU A 1 85 ? -3.112 9.458 9.886 1.00 95.81 85 GLU A C 1
ATOM 643 O O . GLU A 1 85 ? -2.204 9.878 9.166 1.00 95.81 85 GLU A O 1
ATOM 648 N N . ILE A 1 86 ? -2.981 8.349 10.618 1.00 96.31 86 ILE A N 1
ATOM 649 C CA . ILE A 1 86 ? -1.749 7.557 10.643 1.00 96.31 86 ILE A CA 1
ATOM 650 C C . ILE A 1 86 ? -1.512 6.862 9.297 1.00 96.31 86 ILE A C 1
ATOM 652 O O . ILE A 1 86 ? -0.369 6.809 8.845 1.00 96.31 86 ILE A O 1
ATOM 656 N N . ALA A 1 87 ? -2.563 6.394 8.619 1.00 96.69 87 ALA A N 1
ATOM 657 C CA . ALA A 1 87 ? -2.453 5.844 7.272 1.00 96.69 87 ALA A CA 1
ATOM 658 C C . ALA A 1 87 ? -1.971 6.891 6.255 1.00 96.69 87 ALA A C 1
ATOM 660 O O . ALA A 1 87 ? -1.082 6.589 5.463 1.00 96.69 87 ALA A O 1
ATOM 661 N N . CYS A 1 88 ? -2.474 8.129 6.315 1.00 96.62 88 CYS A N 1
ATOM 662 C CA . CYS A 1 88 ? -1.983 9.227 5.479 1.00 96.62 88 CYS A CA 1
ATOM 663 C C . CYS A 1 88 ? -0.497 9.513 5.738 1.00 96.62 88 CYS A C 1
ATOM 665 O O . CYS A 1 88 ? 0.289 9.592 4.797 1.00 96.62 88 CYS A O 1
ATOM 667 N N . LYS A 1 89 ? -0.067 9.602 7.004 1.00 95.88 89 LYS A N 1
ATOM 668 C CA . LYS A 1 89 ? 1.360 9.789 7.331 1.00 95.88 89 LYS A CA 1
ATOM 669 C C . LYS A 1 89 ? 2.219 8.621 6.831 1.00 95.88 89 LYS A C 1
ATOM 671 O O . LYS A 1 89 ? 3.319 8.829 6.325 1.00 95.88 89 LYS A O 1
ATOM 676 N N . ALA A 1 90 ? 1.724 7.390 6.921 1.00 95.44 90 ALA A N 1
ATOM 677 C CA . ALA A 1 90 ? 2.416 6.235 6.359 1.00 95.44 90 ALA A CA 1
ATOM 678 C C . ALA A 1 90 ? 2.505 6.328 4.826 1.00 95.44 90 ALA A C 1
ATOM 680 O O . ALA A 1 90 ? 3.567 6.075 4.264 1.00 95.44 90 ALA A O 1
ATOM 681 N N . GLY A 1 91 ? 1.436 6.773 4.160 1.00 95.81 91 GLY A N 1
ATOM 682 C CA . GLY A 1 91 ? 1.417 7.070 2.728 1.00 95.81 91 GLY A CA 1
ATOM 683 C C . GLY A 1 91 ? 2.484 8.085 2.315 1.00 95.81 91 GLY A C 1
ATOM 684 O O . GLY A 1 91 ? 3.197 7.846 1.344 1.00 95.81 91 GLY A O 1
ATOM 685 N N . LYS A 1 92 ? 2.674 9.167 3.085 1.00 95.12 92 LYS A N 1
ATOM 686 C CA . LYS A 1 92 ? 3.756 10.142 2.839 1.00 95.12 92 LYS A CA 1
ATOM 687 C C . LYS A 1 92 ? 5.137 9.488 2.900 1.00 95.12 92 LYS A C 1
ATOM 689 O O . LYS A 1 92 ? 5.929 9.638 1.973 1.00 95.12 92 LYS A O 1
ATOM 694 N N . ALA A 1 93 ? 5.391 8.692 3.941 1.00 93.75 93 ALA A N 1
ATOM 695 C CA . ALA A 1 93 ? 6.652 7.964 4.080 1.00 93.75 93 ALA A CA 1
ATOM 696 C C . ALA A 1 93 ? 6.905 7.004 2.901 1.00 93.75 93 ALA A C 1
ATOM 698 O O . ALA A 1 93 ? 8.028 6.919 2.406 1.00 93.75 93 ALA A O 1
ATOM 699 N N . VAL A 1 94 ? 5.865 6.315 2.417 1.00 94.75 94 VAL A N 1
ATOM 700 C CA . VAL A 1 94 ? 5.950 5.453 1.227 1.00 94.75 94 VAL A CA 1
ATOM 701 C C . VAL A 1 94 ? 6.279 6.288 -0.016 1.00 94.75 94 VAL A C 1
ATOM 703 O O . VAL A 1 94 ? 7.228 5.963 -0.731 1.00 94.75 94 VAL A O 1
ATOM 706 N N . ALA A 1 95 ? 5.549 7.381 -0.257 1.00 94.69 95 ALA A N 1
ATOM 707 C CA . ALA A 1 95 ? 5.726 8.241 -1.428 1.00 94.69 95 ALA A CA 1
ATOM 708 C C . ALA A 1 95 ? 7.130 8.857 -1.511 1.00 94.69 95 ALA A C 1
ATOM 710 O O . ALA A 1 95 ? 7.699 8.964 -2.599 1.00 94.69 95 ALA A O 1
ATOM 711 N N . GLU A 1 96 ? 7.706 9.233 -0.371 1.00 91.81 96 GLU A N 1
ATOM 712 C CA . GLU A 1 96 ? 9.055 9.791 -0.286 1.00 91.81 96 GLU A CA 1
ATOM 713 C C . GLU A 1 96 ? 10.141 8.715 -0.388 1.00 91.81 96 GLU A C 1
ATOM 715 O O . GLU A 1 96 ? 11.121 8.894 -1.111 1.00 91.81 96 GLU A O 1
ATOM 720 N N . GLY A 1 97 ? 9.964 7.596 0.319 1.00 90.69 97 GLY A N 1
ATOM 721 C CA . GLY A 1 97 ? 11.044 6.659 0.617 1.00 90.69 97 GLY A CA 1
ATOM 722 C C . GLY A 1 97 ? 11.196 5.470 -0.327 1.00 90.69 97 GLY A C 1
ATOM 723 O O . GLY A 1 97 ? 12.129 4.697 -0.130 1.00 90.69 97 GLY A O 1
ATOM 724 N N . THR A 1 98 ? 10.308 5.272 -1.312 1.00 93.19 98 THR A N 1
ATOM 725 C CA . THR A 1 98 ? 10.249 4.003 -2.080 1.00 93.19 98 THR A CA 1
ATOM 726 C C . THR A 1 98 ? 10.219 4.148 -3.602 1.00 93.19 98 THR A C 1
ATOM 728 O O . THR A 1 98 ? 9.919 3.192 -4.309 1.00 93.19 98 THR A O 1
ATOM 731 N N . ARG A 1 99 ? 10.583 5.316 -4.145 1.00 93.56 99 ARG A N 1
ATOM 732 C CA . ARG A 1 99 ? 10.644 5.528 -5.609 1.00 93.56 99 ARG A CA 1
ATOM 733 C C . ARG A 1 99 ? 11.668 4.643 -6.332 1.00 93.56 99 ARG A C 1
ATOM 735 O O . ARG A 1 99 ? 11.587 4.499 -7.542 1.00 93.56 99 ARG A O 1
ATOM 742 N N . TRP A 1 100 ? 12.623 4.078 -5.598 1.00 91.94 100 TRP A N 1
ATOM 743 C CA . TRP A 1 100 ? 13.655 3.163 -6.096 1.00 91.94 100 TRP A CA 1
ATOM 744 C C . TRP A 1 100 ? 13.218 1.688 -6.098 1.00 91.94 100 TRP A C 1
ATOM 746 O O . TRP A 1 100 ? 14.017 0.826 -6.455 1.00 91.94 100 TRP A O 1
ATOM 756 N N . ALA A 1 101 ? 12.000 1.378 -5.639 1.00 92.81 101 ALA A N 1
ATOM 757 C CA . ALA A 1 101 ? 11.526 0.004 -5.510 1.00 92.81 101 ALA A CA 1
ATOM 758 C C . ALA A 1 101 ? 11.361 -0.691 -6.871 1.00 92.81 101 ALA A C 1
ATOM 760 O O . ALA A 1 101 ? 11.123 -0.034 -7.883 1.00 92.81 101 ALA A O 1
ATOM 761 N N . GLY A 1 102 ? 11.436 -2.024 -6.866 1.00 93.69 102 GLY A N 1
ATOM 762 C CA . GLY A 1 102 ? 11.145 -2.854 -8.036 1.00 93.69 102 GLY A CA 1
ATOM 763 C C . GLY A 1 102 ? 9.663 -2.828 -8.438 1.00 93.69 102 GLY A C 1
ATOM 764 O O . GLY A 1 102 ? 8.849 -2.187 -7.772 1.00 93.69 102 GLY A O 1
ATOM 765 N N . PRO A 1 103 ? 9.270 -3.479 -9.540 1.00 95.31 103 PRO A N 1
ATOM 766 C CA . PRO A 1 103 ? 7.936 -3.329 -10.115 1.00 95.31 103 PRO A CA 1
ATOM 767 C C . PRO A 1 103 ? 6.801 -4.056 -9.372 1.00 95.31 103 PRO A C 1
ATOM 769 O O . PRO A 1 103 ? 5.638 -3.707 -9.580 1.00 95.31 103 PRO A O 1
ATOM 772 N N . SER A 1 104 ? 7.081 -5.036 -8.506 1.00 94.50 104 SER A N 1
ATOM 773 C CA . SER A 1 104 ? 6.057 -5.962 -7.995 1.00 94.50 104 SER A CA 1
ATOM 774 C C . SER A 1 104 ? 4.961 -5.347 -7.113 1.00 94.50 104 SER A C 1
ATOM 776 O O . SER A 1 104 ? 5.066 -4.248 -6.562 1.00 94.50 104 SER A O 1
ATOM 778 N N . ARG A 1 105 ? 3.884 -6.116 -6.898 1.00 93.12 105 ARG A N 1
ATOM 779 C CA . ARG A 1 105 ? 2.850 -5.791 -5.901 1.00 93.12 105 ARG A CA 1
ATOM 780 C C . ARG A 1 105 ? 3.302 -6.039 -4.466 1.00 93.12 105 ARG A C 1
ATOM 782 O O . ARG A 1 105 ? 2.854 -5.360 -3.550 1.00 93.12 105 ARG A O 1
ATOM 789 N N . CYS A 1 106 ? 4.143 -7.044 -4.246 1.00 92.38 106 CYS A N 1
ATOM 790 C CA . CYS A 1 106 ? 4.489 -7.509 -2.906 1.00 92.38 106 CYS A CA 1
ATOM 791 C C . CYS A 1 106 ? 5.357 -6.501 -2.137 1.00 92.38 106 CYS A C 1
ATOM 793 O O . CYS A 1 106 ? 5.115 -6.220 -0.957 1.00 92.38 106 CYS A O 1
ATOM 795 N N . HIS A 1 107 ? 6.383 -5.972 -2.801 1.00 91.75 107 HIS A N 1
ATOM 796 C CA . HIS A 1 107 ? 7.357 -5.046 -2.220 1.00 91.75 107 HIS A CA 1
ATOM 797 C C . HIS A 1 107 ? 7.889 -4.043 -3.248 1.00 91.75 107 HIS A C 1
ATOM 799 O O . HIS A 1 107 ? 9.024 -3.585 -3.154 1.00 91.75 107 HIS A O 1
ATOM 805 N N . GLY A 1 108 ? 7.052 -3.704 -4.223 1.00 93.75 108 GLY A N 1
ATOM 806 C CA . GLY A 1 108 ? 7.408 -2.833 -5.324 1.00 93.75 108 GLY A CA 1
ATOM 807 C C . GLY A 1 108 ? 6.437 -1.675 -5.533 1.00 93.75 108 GLY A C 1
ATOM 808 O O . GLY A 1 108 ? 5.491 -1.449 -4.768 1.00 93.75 108 GLY A O 1
ATOM 809 N N . LEU A 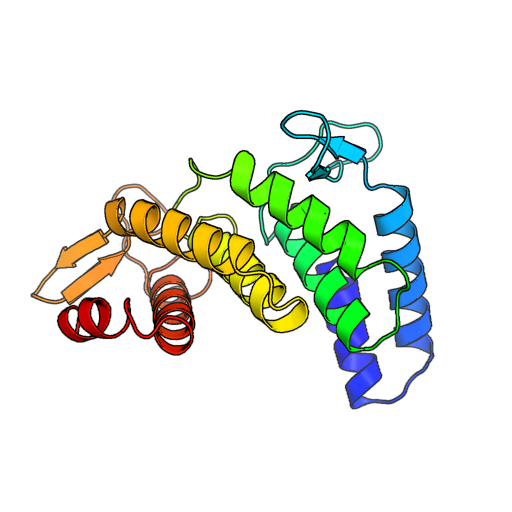1 109 ? 6.690 -0.935 -6.607 1.00 96.06 109 LEU A N 1
ATOM 810 C CA . LEU A 1 109 ? 5.949 0.245 -7.029 1.00 96.06 109 LEU A CA 1
ATOM 811 C C . LEU A 1 109 ? 4.463 -0.062 -7.209 1.00 96.06 109 LEU A C 1
ATOM 813 O O . LEU A 1 109 ? 3.634 0.715 -6.744 1.00 96.06 109 LEU A O 1
ATOM 817 N N . SER A 1 110 ? 4.118 -1.201 -7.820 1.00 96.56 110 SER A N 1
ATOM 818 C CA . SER A 1 110 ? 2.723 -1.599 -8.035 1.00 96.56 110 SER A CA 1
ATOM 819 C C . SER A 1 110 ? 1.956 -1.732 -6.715 1.00 96.56 110 SER A C 1
ATOM 821 O O . SER A 1 110 ? 0.839 -1.231 -6.610 1.00 96.56 110 SER A O 1
ATOM 823 N N . GLY A 1 111 ? 2.569 -2.294 -5.670 1.00 95.56 111 GLY A N 1
ATOM 824 C CA . GLY A 1 111 ? 1.949 -2.380 -4.342 1.00 95.56 111 GLY A CA 1
ATOM 825 C C . GLY A 1 111 ? 1.754 -1.014 -3.683 1.00 95.56 111 GLY A C 1
ATOM 826 O O . GLY A 1 111 ? 0.732 -0.758 -3.050 1.00 95.56 111 GLY A O 1
ATOM 827 N N . ASN A 1 112 ? 2.713 -0.109 -3.871 1.00 96.69 112 ASN A N 1
ATOM 828 C CA . ASN A 1 112 ? 2.635 1.247 -3.328 1.00 96.69 112 ASN A CA 1
ATOM 829 C C . ASN A 1 112 ? 1.584 2.100 -4.054 1.00 96.69 112 ASN A C 1
ATOM 831 O O . ASN A 1 112 ? 0.886 2.883 -3.412 1.00 96.69 112 ASN A O 1
ATOM 835 N N . ILE A 1 113 ? 1.408 1.908 -5.366 1.00 97.62 113 ILE A N 1
ATOM 836 C CA . ILE A 1 113 ? 0.329 2.546 -6.133 1.00 97.62 113 ILE A CA 1
ATOM 837 C C . ILE A 1 113 ? -1.034 2.170 -5.548 1.00 97.62 113 ILE A C 1
ATOM 839 O O . ILE A 1 113 ? -1.864 3.052 -5.353 1.00 97.62 113 ILE A O 1
ATOM 843 N N . GLU A 1 114 ? -1.268 0.898 -5.215 1.00 97.38 114 GLU A N 1
ATOM 844 C CA . GLU A 1 114 ? -2.543 0.460 -4.623 1.00 97.38 114 GLU A CA 1
ATOM 845 C C . GLU A 1 114 ? -2.874 1.204 -3.333 1.00 97.38 114 GLU A C 1
ATOM 847 O O . GLU A 1 114 ? -3.992 1.698 -3.188 1.00 97.38 114 GLU A O 1
ATOM 852 N N . LEU A 1 115 ? -1.883 1.362 -2.450 1.00 97.25 115 LEU A N 1
ATOM 853 C CA . LEU A 1 115 ? -2.040 2.151 -1.232 1.00 97.25 115 LEU A CA 1
ATOM 854 C C . LEU A 1 115 ? -2.463 3.589 -1.550 1.00 97.25 115 LEU A C 1
ATOM 856 O O . LEU A 1 115 ? -3.379 4.115 -0.920 1.00 97.25 115 LEU A O 1
ATOM 860 N N . PHE A 1 116 ? -1.810 4.239 -2.514 1.00 97.94 116 PHE A N 1
ATOM 861 C CA . PHE A 1 116 ? -2.165 5.605 -2.898 1.00 97.94 116 PHE A CA 1
ATOM 862 C C . PHE A 1 116 ? -3.579 5.685 -3.480 1.00 97.94 116 PHE A C 1
ATOM 864 O O . PHE A 1 116 ? -4.320 6.616 -3.175 1.00 97.94 116 PHE A O 1
ATOM 871 N N . LEU A 1 117 ? -4.005 4.689 -4.257 1.00 97.56 117 LEU A N 1
ATOM 872 C CA . LEU A 1 117 ? -5.374 4.628 -4.766 1.00 97.56 117 LEU A CA 1
ATOM 873 C C . LEU A 1 117 ? -6.403 4.401 -3.650 1.00 97.56 117 LEU A C 1
ATOM 875 O O . LEU A 1 117 ? -7.519 4.909 -3.749 1.00 97.56 117 LEU A O 1
ATOM 879 N N . ASP A 1 118 ? -6.068 3.643 -2.605 1.00 96.81 118 ASP A N 1
ATOM 880 C CA . ASP A 1 118 ? -6.927 3.468 -1.426 1.00 96.81 118 ASP A CA 1
ATOM 881 C C . ASP A 1 118 ? -7.019 4.756 -0.598 1.00 96.81 118 ASP A C 1
ATOM 883 O O . ASP A 1 118 ? -8.115 5.160 -0.200 1.00 96.81 118 ASP A O 1
ATOM 887 N N . LEU A 1 119 ? -5.891 5.447 -0.402 1.00 97.38 119 LEU A N 1
ATOM 888 C CA . LEU A 1 119 ? -5.844 6.761 0.243 1.00 97.38 119 LEU A CA 1
ATOM 889 C C . LEU A 1 119 ? -6.668 7.792 -0.527 1.00 97.38 119 LEU A C 1
ATOM 891 O O . LEU A 1 119 ? -7.464 8.510 0.080 1.00 97.38 119 LEU A O 1
ATOM 895 N N . TYR A 1 120 ? -6.534 7.835 -1.854 1.00 97.06 120 TYR A N 1
ATOM 896 C CA . TYR A 1 120 ? -7.326 8.715 -2.711 1.00 97.06 120 TYR A CA 1
ATOM 897 C C . TYR A 1 120 ? -8.823 8.444 -2.556 1.00 97.06 120 TYR A C 1
ATOM 899 O O . TYR A 1 120 ? -9.580 9.361 -2.250 1.00 97.06 120 TYR A O 1
ATOM 907 N N . LYS A 1 121 ? -9.250 7.180 -2.680 1.00 94.94 121 LYS A N 1
ATOM 908 C CA . LYS A 1 121 ? -10.666 6.806 -2.541 1.00 94.94 121 LYS A CA 1
ATOM 909 C C . LYS A 1 121 ? -11.253 7.192 -1.185 1.00 94.94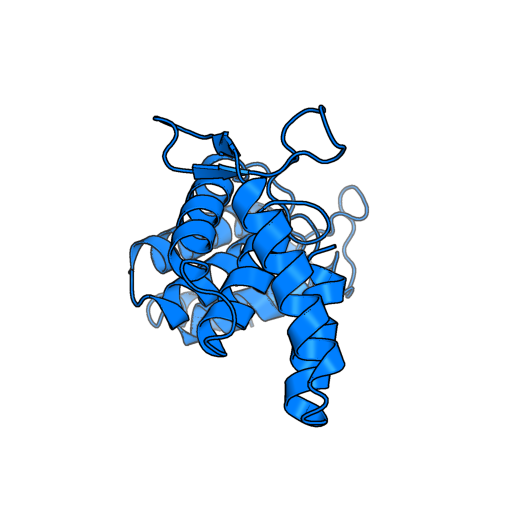 121 LYS A C 1
ATOM 911 O O . LYS A 1 121 ? -12.418 7.572 -1.126 1.00 94.94 121 LYS A O 1
ATOM 916 N N . LEU A 1 122 ? -10.482 7.059 -0.103 1.00 93.69 122 LEU A N 1
ATOM 917 C CA . LEU A 1 122 ? -10.986 7.330 1.243 1.00 93.69 122 LEU A CA 1
ATOM 918 C C . LEU A 1 122 ? -10.960 8.819 1.613 1.00 93.69 122 LEU A C 1
ATOM 920 O O . LEU A 1 122 ? -11.828 9.274 2.352 1.00 93.69 122 LEU A O 1
ATOM 924 N N . THR A 1 123 ? -9.959 9.565 1.143 1.00 94.94 123 THR A N 1
ATOM 925 C CA . THR A 1 123 ? -9.729 10.962 1.559 1.00 94.94 123 THR A CA 1
ATOM 926 C C . THR A 1 123 ? -10.198 11.996 0.540 1.00 94.94 123 THR A C 1
ATOM 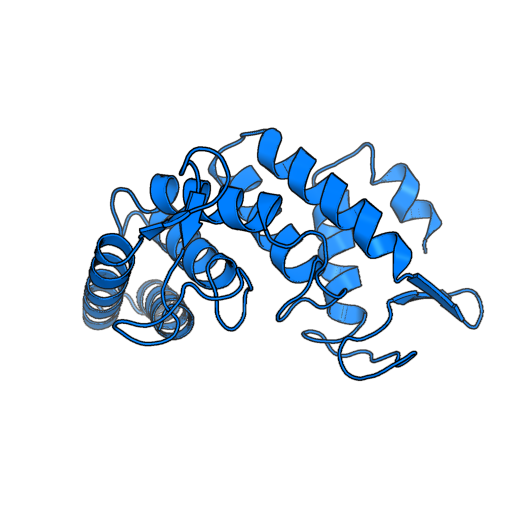928 O O . THR A 1 123 ? -10.426 13.143 0.912 1.00 94.94 123 THR A O 1
ATOM 931 N N . GLY A 1 124 ? -10.295 11.625 -0.739 1.00 94.56 124 GLY A N 1
ATOM 932 C CA . GLY A 1 124 ? -10.508 12.554 -1.849 1.00 94.56 124 GLY A CA 1
ATOM 933 C C . GLY A 1 124 ? -9.326 13.492 -2.126 1.00 94.56 124 GLY A C 1
ATOM 934 O O . GLY A 1 124 ? -9.463 14.400 -2.939 1.00 94.56 124 GLY A O 1
ATOM 935 N N . ASN A 1 125 ? -8.175 13.318 -1.461 1.00 95.75 125 ASN A N 1
ATOM 936 C CA . ASN A 1 125 ? -7.027 14.197 -1.659 1.00 95.75 125 ASN A CA 1
ATOM 937 C C . ASN A 1 125 ? -6.241 13.807 -2.919 1.00 95.75 125 ASN A C 1
ATOM 939 O O . ASN A 1 125 ? -5.627 12.739 -2.981 1.00 95.75 125 ASN A O 1
ATOM 943 N N . GLU A 1 126 ? -6.226 14.707 -3.900 1.00 95.56 126 GLU A N 1
ATOM 944 C CA . GLU A 1 126 ? -5.546 14.550 -5.190 1.00 95.56 126 GLU A CA 1
ATOM 945 C C . GLU A 1 126 ? -4.032 14.303 -5.074 1.00 95.56 126 GLU A C 1
ATOM 947 O O . GLU A 1 126 ? -3.445 13.720 -5.987 1.00 95.56 126 GLU A O 1
ATOM 952 N N . GLU A 1 127 ? -3.389 14.658 -3.953 1.00 96.31 127 GLU A N 1
ATOM 953 C CA . GLU A 1 127 ? -1.968 14.344 -3.719 1.00 96.31 127 GLU A CA 1
ATOM 954 C C . GLU A 1 127 ? -1.678 12.840 -3.876 1.00 96.31 127 GLU A C 1
ATOM 956 O O . GLU A 1 127 ? -0.640 12.442 -4.411 1.00 96.31 127 GLU A O 1
ATOM 961 N N . TRP A 1 128 ? -2.628 11.990 -3.477 1.00 97.62 128 TRP A N 1
ATOM 962 C CA . TRP A 1 128 ? -2.486 10.542 -3.562 1.00 97.62 128 TRP A CA 1
ATOM 963 C C . TRP A 1 128 ? -2.614 10.040 -4.994 1.00 97.62 128 TRP A C 1
ATOM 965 O O . TRP A 1 128 ? -1.833 9.191 -5.423 1.00 97.62 128 TRP A O 1
ATOM 975 N N . LEU A 1 129 ? -3.540 10.601 -5.773 1.00 96.81 129 LEU A N 1
ATOM 976 C CA . LEU A 1 129 ? -3.656 10.259 -7.188 1.00 96.81 129 LEU A CA 1
ATOM 977 C C . LEU A 1 129 ? -2.408 10.704 -7.964 1.00 96.81 129 LEU A C 1
ATOM 979 O O . LEU A 1 129 ? -1.911 9.972 -8.824 1.00 96.81 129 LEU A O 1
ATOM 983 N N . GLN A 1 130 ? -1.838 11.859 -7.618 1.00 96.75 130 GLN A N 1
ATOM 984 C CA . GLN A 1 130 ? -0.575 12.335 -8.185 1.00 96.75 130 GLN A CA 1
ATOM 985 C C . GLN A 1 130 ? 0.608 11.427 -7.811 1.00 96.75 130 GLN A C 1
ATOM 987 O O . GLN A 1 130 ? 1.440 11.117 -8.673 1.00 96.75 130 GLN A O 1
ATOM 992 N N . ALA A 1 131 ? 0.673 10.954 -6.562 1.00 96.94 131 ALA A N 1
ATOM 993 C CA . ALA A 1 131 ? 1.674 9.982 -6.124 1.00 96.94 131 ALA A CA 1
ATOM 994 C C . ALA A 1 131 ? 1.544 8.657 -6.896 1.00 96.94 131 ALA A C 1
ATOM 996 O O . ALA A 1 131 ? 2.537 8.171 -7.440 1.00 96.94 131 ALA A O 1
ATOM 997 N N . ALA A 1 132 ? 0.321 8.134 -7.042 1.00 97.94 132 ALA A N 1
ATOM 998 C CA . ALA A 1 132 ? 0.027 6.947 -7.846 1.00 97.94 132 ALA A CA 1
ATOM 999 C C . ALA A 1 132 ? 0.498 7.106 -9.301 1.00 97.94 132 ALA A C 1
ATOM 1001 O O . ALA A 1 132 ? 1.208 6.247 -9.820 1.00 97.94 132 ALA A O 1
ATOM 1002 N N . CYS A 1 133 ? 0.182 8.236 -9.941 1.00 96.88 133 CYS A N 1
ATOM 1003 C CA . CYS A 1 133 ? 0.628 8.526 -11.307 1.00 96.88 133 CYS A CA 1
ATOM 1004 C C . CYS A 1 133 ? 2.155 8.632 -11.413 1.00 96.88 133 CYS A C 1
ATOM 1006 O O . CYS A 1 133 ? 2.742 8.172 -12.389 1.00 96.88 133 CYS A O 1
ATOM 1008 N N . THR A 1 134 ? 2.811 9.231 -10.418 1.00 96.94 134 THR A N 1
ATOM 1009 C CA . THR A 1 134 ? 4.276 9.337 -10.382 1.00 96.94 134 THR A CA 1
ATOM 1010 C C . THR A 1 134 ? 4.919 7.957 -10.316 1.00 96.94 134 THR A C 1
ATOM 1012 O O . THR A 1 134 ? 5.824 7.671 -11.093 1.00 96.94 134 THR A O 1
ATOM 1015 N N . PHE A 1 135 ? 4.423 7.082 -9.441 1.00 97.31 135 PHE A N 1
ATOM 1016 C CA . PHE A 1 135 ? 4.935 5.719 -9.317 1.00 97.31 135 PHE A CA 1
ATOM 1017 C C . PHE A 1 135 ? 4.640 4.885 -10.565 1.00 97.31 135 PHE A C 1
ATOM 1019 O O . PHE A 1 135 ? 5.508 4.133 -10.993 1.00 97.31 135 PHE A O 1
ATOM 1026 N N . ALA A 1 136 ? 3.479 5.066 -11.201 1.00 96.81 136 ALA A N 1
ATOM 1027 C CA . ALA A 1 136 ? 3.162 4.403 -12.465 1.00 96.81 136 ALA A CA 1
ATOM 1028 C C . ALA A 1 136 ? 4.137 4.797 -13.587 1.00 96.81 136 ALA A C 1
ATOM 1030 O O . ALA A 1 136 ? 4.604 3.935 -14.318 1.00 96.81 136 ALA A O 1
ATOM 1031 N N . ARG A 1 137 ? 4.533 6.075 -13.682 1.00 95.94 137 ARG A N 1
ATOM 1032 C CA . ARG A 1 137 ? 5.559 6.503 -14.654 1.00 95.94 137 ARG A CA 1
ATOM 1033 C C . ARG A 1 137 ? 6.923 5.863 -14.403 1.00 95.94 137 ARG A C 1
ATOM 1035 O O . ARG A 1 137 ? 7.634 5.590 -15.359 1.00 95.94 137 ARG A O 1
ATOM 1042 N N . ILE A 1 138 ? 7.297 5.641 -13.143 1.00 96.12 138 ILE A N 1
ATOM 1043 C CA . ILE A 1 138 ? 8.533 4.913 -12.810 1.00 96.12 138 ILE A CA 1
ATOM 1044 C C . ILE A 1 138 ? 8.371 3.433 -13.178 1.00 96.12 138 ILE A C 1
ATOM 1046 O O . ILE A 1 138 ? 9.279 2.838 -13.747 1.00 96.12 138 ILE A O 1
ATOM 1050 N N . LEU A 1 139 ? 7.199 2.856 -12.910 1.00 95.06 139 LEU A N 1
ATOM 1051 C CA . LEU A 1 139 ? 6.874 1.469 -13.231 1.00 95.06 139 LEU A CA 1
ATOM 1052 C C . LEU A 1 139 ? 6.970 1.178 -14.738 1.00 95.06 139 LEU A C 1
ATOM 1054 O O . LEU A 1 139 ? 7.394 0.091 -15.115 1.00 95.06 139 LEU A O 1
ATOM 1058 N N . GLU A 1 140 ? 6.665 2.153 -15.600 1.00 93.00 140 GLU A N 1
ATOM 1059 C CA . GLU A 1 140 ? 6.874 2.043 -17.053 1.00 93.00 140 GLU A CA 1
ATOM 1060 C C . GLU A 1 140 ? 8.337 1.799 -17.449 1.00 93.00 140 GLU A C 1
ATOM 1062 O O . GLU A 1 140 ? 8.585 1.184 -18.481 1.00 93.00 140 GLU A O 1
ATOM 1067 N N . ALA A 1 141 ? 9.316 2.213 -16.638 1.00 92.94 141 ALA A N 1
ATOM 1068 C CA . ALA A 1 141 ? 10.726 1.934 -16.918 1.00 92.94 141 ALA A CA 1
ATOM 1069 C C . ALA A 1 141 ? 11.087 0.441 -16.775 1.00 92.94 141 ALA A C 1
ATOM 1071 O O . ALA A 1 141 ? 12.146 0.025 -17.236 1.00 92.94 141 ALA A O 1
ATOM 1072 N N . TYR A 1 142 ? 10.213 -0.359 -16.154 1.00 93.19 142 TYR A N 1
ATOM 1073 C CA . TYR A 1 142 ? 10.336 -1.816 -16.052 1.00 93.19 142 TYR A CA 1
ATOM 1074 C C . TYR A 1 142 ? 9.542 -2.559 -17.134 1.00 93.19 142 TYR A C 1
ATOM 1076 O O . TYR A 1 142 ? 9.487 -3.791 -17.103 1.00 93.19 142 TYR A O 1
ATOM 1084 N N . ALA A 1 143 ? 8.890 -1.838 -18.051 1.00 93.25 143 ALA A N 1
ATOM 1085 C CA . ALA A 1 143 ? 8.169 -2.451 -19.152 1.00 93.25 143 ALA A CA 1
ATOM 1086 C C . ALA A 1 143 ? 9.138 -2.950 -20.235 1.00 93.25 143 ALA A C 1
ATOM 1088 O O . ALA A 1 143 ? 10.162 -2.329 -20.520 1.00 93.25 143 ALA A O 1
ATOM 1089 N N . THR A 1 144 ? 8.777 -4.061 -20.861 1.00 91.00 144 THR A N 1
ATOM 1090 C CA . THR A 1 144 ? 9.427 -4.635 -22.038 1.00 91.00 144 THR A CA 1
ATOM 1091 C C . THR A 1 144 ? 8.365 -5.017 -23.063 1.00 91.00 144 THR A C 1
ATOM 1093 O O . THR A 1 144 ? 7.188 -5.171 -22.726 1.00 91.00 144 THR A O 1
ATOM 1096 N N . GLU A 1 145 ? 8.777 -5.159 -24.316 1.00 90.69 145 GLU A N 1
ATOM 1097 C CA . GLU A 1 145 ? 7.919 -5.625 -25.402 1.00 90.69 145 GLU A CA 1
ATOM 1098 C C . GLU A 1 145 ? 8.387 -7.011 -25.852 1.00 90.69 145 GLU A C 1
ATOM 1100 O O . GLU A 1 145 ? 9.539 -7.182 -26.247 1.00 90.69 145 GLU A O 1
ATOM 1105 N N . GLU A 1 146 ? 7.494 -7.999 -25.786 1.00 85.31 146 GLU A N 1
ATOM 1106 C CA . GLU A 1 146 ? 7.723 -9.363 -26.274 1.00 85.31 146 GLU A CA 1
ATOM 1107 C C . GLU A 1 146 ? 6.528 -9.799 -27.122 1.00 85.31 146 GLU A C 1
ATOM 1109 O O . GLU A 1 146 ? 5.387 -9.677 -26.686 1.00 85.31 146 GLU A O 1
ATOM 1114 N N . ASP A 1 147 ? 6.772 -10.268 -28.349 1.00 86.81 147 ASP A N 1
ATOM 1115 C CA . ASP A 1 147 ? 5.731 -10.729 -29.283 1.00 86.81 147 ASP A CA 1
ATOM 1116 C C . ASP A 1 147 ? 4.557 -9.741 -29.476 1.00 86.81 147 ASP A C 1
ATOM 1118 O O . ASP A 1 147 ? 3.400 -10.128 -29.634 1.00 86.81 147 ASP A O 1
ATOM 1122 N N . GLY A 1 148 ? 4.854 -8.436 -29.460 1.00 86.62 148 GLY A N 1
ATOM 1123 C CA . GLY A 1 148 ? 3.855 -7.367 -29.587 1.00 86.62 148 GLY A CA 1
ATOM 1124 C C . GLY A 1 148 ? 3.036 -7.102 -28.318 1.00 86.62 148 GLY A C 1
ATOM 1125 O O . GLY A 1 148 ? 2.153 -6.249 -28.336 1.00 86.62 148 GLY A O 1
ATOM 1126 N N . MET A 1 149 ? 3.333 -7.794 -27.216 1.00 85.19 149 MET A N 1
ATOM 1127 C CA . MET A 1 149 ? 2.734 -7.580 -25.903 1.00 85.19 149 MET A CA 1
ATOM 1128 C C . MET A 1 149 ? 3.632 -6.694 -25.045 1.00 85.19 149 MET A C 1
ATOM 1130 O O . MET A 1 149 ? 4.844 -6.897 -24.972 1.00 85.19 149 MET A O 1
ATOM 1134 N N . ARG A 1 150 ? 3.022 -5.754 -24.320 1.00 87.88 150 ARG A N 1
ATOM 1135 C CA . ARG A 1 150 ? 3.713 -4.990 -23.279 1.00 87.88 150 ARG A CA 1
ATOM 1136 C C . ARG A 1 150 ? 3.646 -5.743 -21.954 1.00 87.88 150 ARG A C 1
ATOM 1138 O O . ARG A 1 150 ? 2.566 -5.945 -21.399 1.00 87.88 150 ARG A O 1
ATOM 1145 N N . LEU A 1 151 ? 4.803 -6.153 -21.451 1.00 91.00 151 LEU A N 1
ATOM 1146 C CA . LEU A 1 151 ? 4.961 -6.912 -20.213 1.00 91.00 151 LEU A CA 1
ATOM 1147 C C . LEU A 1 151 ? 5.833 -6.135 -19.230 1.00 91.00 151 LEU A C 1
ATOM 1149 O O . LEU A 1 151 ? 6.571 -5.237 -19.617 1.00 91.00 151 LEU A O 1
ATOM 1153 N N . TRP A 1 152 ? 5.764 -6.487 -17.949 1.00 93.38 152 TRP A N 1
ATOM 1154 C CA . TRP A 1 152 ? 6.634 -5.914 -16.924 1.00 93.38 152 TRP A CA 1
ATOM 1155 C C . TRP A 1 152 ? 7.546 -6.981 -16.354 1.00 93.38 152 TRP A C 1
ATOM 1157 O O . TRP A 1 152 ? 7.121 -8.116 -16.114 1.00 93.38 152 TRP A O 1
ATOM 1167 N N . LEU A 1 153 ? 8.789 -6.578 -16.105 1.00 92.31 153 LEU A N 1
ATOM 1168 C CA . LEU A 1 153 ? 9.753 -7.412 -15.411 1.00 92.31 153 LEU A CA 1
ATOM 1169 C C . LEU A 1 153 ? 9.242 -7.784 -14.015 1.00 92.31 153 LEU A C 1
ATOM 1171 O O . LEU A 1 153 ? 8.522 -7.033 -13.356 1.00 92.31 153 LEU A O 1
ATOM 1175 N N . SER A 1 154 ? 9.629 -8.971 -13.578 1.00 88.81 154 SER A N 1
ATOM 1176 C CA . SER A 1 154 ? 9.353 -9.514 -12.261 1.00 88.81 154 SER A CA 1
ATOM 1177 C C . SER A 1 154 ? 10.484 -9.189 -11.288 1.00 88.81 154 SER A C 1
ATOM 1179 O O . SER A 1 154 ? 11.650 -9.118 -11.672 1.00 88.81 154 SER A O 1
ATOM 1181 N N . ASP A 1 155 ? 10.143 -9.079 -10.003 1.00 83.94 155 ASP A N 1
ATOM 1182 C CA . ASP A 1 155 ? 11.124 -9.000 -8.911 1.00 83.94 155 ASP A CA 1
ATOM 1183 C C . ASP A 1 155 ? 11.758 -10.367 -8.562 1.00 83.94 155 ASP A C 1
ATOM 1185 O O . ASP A 1 155 ? 12.575 -10.462 -7.649 1.00 83.94 155 ASP A O 1
ATOM 1189 N N . GLU A 1 156 ? 11.396 -11.444 -9.270 1.00 81.50 156 GLU A N 1
ATOM 1190 C CA . GLU A 1 156 ? 11.907 -12.805 -9.035 1.00 81.50 156 GLU A CA 1
ATOM 1191 C C . GLU A 1 156 ? 13.307 -13.052 -9.633 1.00 81.50 156 GLU A C 1
ATOM 1193 O O . GLU A 1 156 ? 13.976 -14.019 -9.265 1.00 81.50 156 GLU A O 1
ATOM 1198 N N . GLY A 1 157 ? 13.793 -12.175 -10.517 1.00 79.25 157 GLY A N 1
ATOM 1199 C CA . GLY A 1 157 ? 15.156 -12.243 -11.039 1.00 79.25 157 GLY A CA 1
ATOM 1200 C C . GLY A 1 157 ? 15.421 -11.279 -12.200 1.00 79.25 157 GLY A C 1
ATOM 1201 O O . GLY A 1 157 ? 14.483 -10.728 -12.778 1.00 79.25 157 GLY A O 1
ATOM 1202 N N . PRO A 1 158 ? 16.697 -11.065 -12.574 1.00 78.12 158 PRO A N 1
ATOM 1203 C CA . PRO A 1 158 ? 17.052 -10.185 -13.684 1.00 78.12 158 PRO A CA 1
ATOM 1204 C C . PRO A 1 158 ? 16.388 -10.633 -14.987 1.00 78.12 158 PRO A C 1
ATOM 1206 O O . PRO A 1 158 ? 16.488 -11.803 -15.352 1.00 78.12 158 PRO A O 1
ATOM 1209 N N . ALA A 1 159 ? 15.734 -9.697 -15.681 1.00 82.31 159 ALA A N 1
ATOM 1210 C CA . ALA A 1 159 ? 15.029 -9.941 -16.9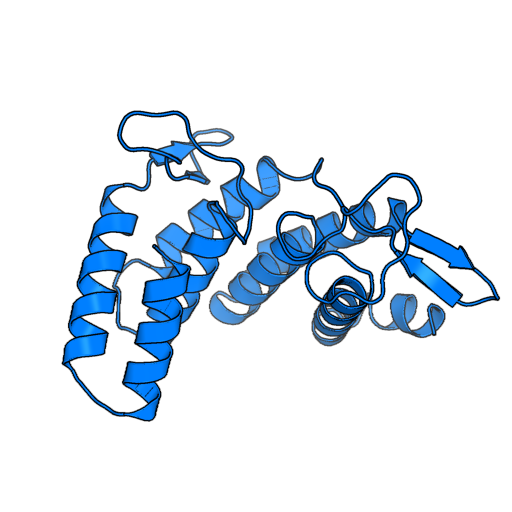43 1.00 82.31 159 ALA A CA 1
ATOM 1211 C C . ALA A 1 159 ? 13.971 -11.067 -16.882 1.00 82.31 159 ALA A C 1
ATOM 1213 O O . ALA A 1 159 ? 13.598 -11.621 -17.912 1.00 82.31 159 ALA A O 1
ATOM 1214 N N . MET A 1 160 ? 13.481 -11.421 -15.689 1.00 88.06 160 MET A N 1
ATOM 1215 C CA . MET A 1 160 ? 12.445 -12.438 -15.549 1.00 88.06 160 MET A CA 1
ATOM 1216 C C . MET A 1 160 ? 11.073 -11.836 -15.836 1.00 88.06 160 MET A C 1
ATOM 1218 O O . MET A 1 160 ? 10.741 -10.763 -15.340 1.00 88.06 160 MET A O 1
ATOM 1222 N N . ILE A 1 161 ? 10.245 -12.566 -16.575 1.00 89.81 161 ILE A N 1
ATOM 1223 C CA . ILE A 1 161 ? 8.832 -12.261 -16.779 1.00 89.81 161 ILE A CA 1
ATOM 1224 C C . ILE A 1 161 ? 8.036 -13.426 -16.203 1.00 89.81 161 ILE A C 1
ATOM 1226 O O . ILE A 1 161 ? 8.292 -14.589 -16.506 1.00 89.81 161 ILE A O 1
ATOM 1230 N N . SER A 1 162 ? 7.072 -13.110 -15.347 1.00 91.44 162 SER A N 1
ATOM 1231 C CA . SER A 1 162 ? 6.274 -14.098 -14.625 1.00 91.44 162 SER A CA 1
ATOM 1232 C C . SER A 1 162 ? 4.814 -13.651 -14.611 1.00 91.44 162 SER A C 1
ATOM 1234 O O . SER A 1 162 ? 4.552 -12.476 -14.342 1.00 91.44 162 SER A O 1
ATOM 1236 N N . PRO A 1 163 ? 3.839 -14.548 -14.855 1.00 92.56 163 PRO A N 1
ATOM 1237 C CA . PRO A 1 163 ? 2.414 -14.237 -14.733 1.00 92.56 163 PRO A CA 1
ATOM 1238 C C . PRO A 1 163 ? 1.950 -14.137 -13.269 1.00 92.56 163 PRO A C 1
ATOM 1240 O O . PRO A 1 163 ? 0.751 -14.066 -13.003 1.00 92.56 163 PRO A O 1
ATOM 1243 N N . GLY A 1 164 ? 2.864 -14.179 -12.294 1.00 93.56 164 GLY A N 1
ATOM 1244 C CA . GLY A 1 164 ? 2.528 -14.132 -10.876 1.00 93.56 164 GLY A CA 1
ATOM 1245 C C . GLY A 1 164 ? 1.772 -12.861 -10.480 1.00 93.56 164 GLY A C 1
ATOM 1246 O O . GLY A 1 164 ? 2.085 -11.757 -10.920 1.00 93.56 164 GLY A O 1
ATOM 1247 N N . PHE A 1 165 ? 0.793 -12.993 -9.586 1.00 93.75 165 PHE A N 1
ATOM 1248 C CA . PHE A 1 165 ? 0.033 -11.837 -9.101 1.00 93.75 165 PHE A CA 1
ATOM 1249 C C . PHE A 1 165 ? 0.848 -10.945 -8.154 1.00 93.75 165 PHE A C 1
ATOM 1251 O O . PHE A 1 165 ? 0.742 -9.726 -8.195 1.00 93.75 165 PHE A O 1
ATOM 1258 N N . LEU A 1 166 ? 1.659 -11.534 -7.273 1.00 93.88 166 LEU A N 1
ATOM 1259 C CA . LEU A 1 166 ? 2.392 -10.757 -6.270 1.00 93.88 166 LEU A CA 1
ATOM 1260 C C . LEU A 1 166 ? 3.723 -10.217 -6.784 1.00 93.88 166 LEU A C 1
ATOM 1262 O O . LEU A 1 166 ? 4.097 -9.112 -6.400 1.00 93.88 166 LEU A O 1
ATOM 1266 N N . LEU A 1 167 ? 4.423 -10.990 -7.614 1.00 93.88 167 LEU A N 1
ATOM 1267 C CA . LEU A 1 167 ? 5.782 -10.687 -8.071 1.00 93.88 167 LEU A CA 1
ATOM 1268 C C . LEU A 1 167 ? 5.901 -10.500 -9.586 1.00 93.88 167 LEU A C 1
ATOM 1270 O O . LEU A 1 167 ? 6.962 -10.107 -10.058 1.00 93.88 167 LEU A O 1
ATOM 1274 N N . GLY A 1 168 ? 4.837 -10.770 -10.339 1.00 92.75 168 GLY A N 1
ATOM 1275 C CA . GLY A 1 168 ? 4.833 -10.766 -11.796 1.00 92.75 168 GLY A CA 1
ATOM 1276 C C . GLY A 1 168 ? 3.896 -9.723 -12.409 1.00 92.75 168 GLY A C 1
ATOM 1277 O O . GLY A 1 168 ? 3.277 -8.907 -11.715 1.00 92.75 168 GLY A O 1
ATOM 1278 N N . TYR A 1 169 ? 3.769 -9.770 -13.736 1.00 93.56 169 TYR A N 1
ATOM 1279 C CA . TYR A 1 169 ? 3.058 -8.756 -14.516 1.00 93.56 169 TYR A CA 1
ATOM 1280 C C . TYR A 1 169 ? 1.540 -8.770 -14.308 1.00 93.56 169 TYR A C 1
ATOM 1282 O O . TYR A 1 169 ? 0.903 -7.736 -14.488 1.00 93.56 169 TYR A O 1
ATOM 1290 N N .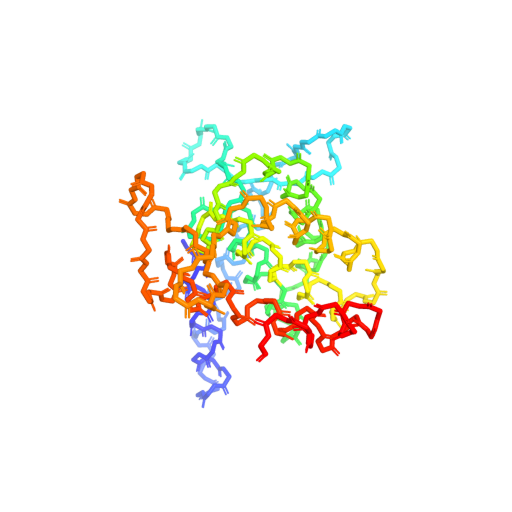 ALA A 1 170 ? 0.937 -9.891 -13.890 1.00 94.56 170 ALA A N 1
ATOM 1291 C CA . ALA A 1 170 ? -0.512 -9.958 -13.672 1.00 94.56 170 ALA A CA 1
ATOM 1292 C C . ALA A 1 170 ? -0.964 -8.985 -12.572 1.00 94.56 170 ALA A C 1
ATOM 1294 O O . ALA A 1 170 ? -1.998 -8.325 -12.689 1.00 94.56 170 ALA A O 1
ATOM 1295 N N . GLY A 1 171 ? -0.160 -8.850 -11.516 1.00 95.12 171 GLY A N 1
ATOM 1296 C CA . GLY A 1 171 ? -0.421 -7.880 -10.461 1.00 95.12 171 GLY A CA 1
ATOM 1297 C C . GLY A 1 171 ? -0.253 -6.431 -10.903 1.00 95.12 171 GLY A C 1
ATOM 1298 O O . GLY A 1 171 ? -1.041 -5.561 -10.520 1.00 95.12 171 GLY A O 1
ATOM 1299 N N . ILE A 1 172 ? 0.767 -6.189 -11.720 1.00 95.50 172 ILE A N 1
ATOM 1300 C CA . ILE A 1 172 ? 1.083 -4.870 -12.265 1.00 95.50 172 ILE A CA 1
ATOM 1301 C C . ILE A 1 172 ? -0.033 -4.409 -13.201 1.00 95.50 172 ILE A C 1
ATOM 1303 O O . ILE A 1 172 ? -0.566 -3.313 -13.029 1.00 95.50 172 ILE A O 1
ATOM 1307 N N . ALA A 1 173 ? -0.463 -5.277 -14.117 1.00 94.38 173 ALA A N 1
ATOM 1308 C CA . ALA A 1 173 ? -1.585 -5.018 -15.007 1.00 94.38 173 ALA A CA 1
ATOM 1309 C C . ALA A 1 173 ? -2.858 -4.685 -14.213 1.00 94.38 173 ALA A C 1
ATOM 1311 O O . ALA A 1 173 ? -3.513 -3.683 -14.496 1.00 94.38 173 ALA A O 1
ATOM 1312 N N . ALA A 1 174 ? -3.170 -5.452 -13.160 1.00 95.56 174 ALA A N 1
ATOM 1313 C CA . ALA A 1 174 ? -4.309 -5.162 -12.289 1.00 95.56 174 ALA A CA 1
ATOM 1314 C C . ALA A 1 174 ? -4.216 -3.767 -11.635 1.00 95.56 174 ALA A C 1
ATOM 1316 O O . ALA A 1 174 ? -5.214 -3.045 -11.581 1.00 95.56 174 ALA A O 1
ATOM 1317 N N . THR A 1 175 ? -3.022 -3.353 -11.193 1.00 96.31 175 THR A N 1
ATOM 1318 C CA . THR A 1 175 ? -2.791 -1.999 -10.662 1.00 96.31 175 THR A CA 1
ATOM 1319 C C . THR A 1 175 ? -3.014 -0.915 -11.699 1.00 96.31 175 THR A C 1
ATOM 1321 O O . THR A 1 175 ? -3.696 0.073 -11.419 1.00 96.31 175 THR A O 1
ATOM 1324 N N . LEU A 1 176 ? -2.447 -1.076 -12.892 1.00 95.12 176 LEU A N 1
ATOM 1325 C CA . LEU A 1 176 ? -2.538 -0.071 -13.947 1.00 95.12 176 LEU A CA 1
ATOM 1326 C C . LEU A 1 176 ? -3.975 0.083 -14.451 1.00 95.12 176 LEU A C 1
ATOM 1328 O O . LEU A 1 176 ? -4.440 1.209 -14.610 1.00 95.12 176 LEU A O 1
ATOM 1332 N N . LEU A 1 177 ? -4.717 -1.020 -14.594 1.00 94.69 177 LEU A N 1
ATOM 1333 C CA . LEU A 1 177 ? -6.148 -0.989 -14.913 1.00 94.69 177 LEU A CA 1
ATOM 1334 C C . LEU A 1 177 ? -6.942 -0.214 -13.855 1.00 94.69 177 LEU A C 1
ATOM 1336 O O . LEU A 1 177 ? -7.761 0.649 -14.182 1.00 94.69 177 LEU A O 1
ATOM 1340 N N . ARG A 1 178 ? -6.664 -0.472 -12.572 1.00 95.56 178 ARG A N 1
ATOM 1341 C CA . ARG A 1 178 ? -7.306 0.247 -11.471 1.00 95.56 178 ARG A CA 1
ATOM 1342 C C . ARG A 1 178 ? -6.982 1.745 -11.512 1.00 95.56 178 ARG A C 1
ATOM 1344 O O . ARG A 1 178 ? -7.896 2.555 -11.359 1.00 95.56 178 ARG A O 1
ATOM 1351 N N . LEU A 1 179 ? -5.723 2.122 -11.740 1.00 95.69 179 LEU A N 1
ATOM 1352 C CA . LEU A 1 179 ? -5.317 3.523 -11.894 1.00 95.69 179 LEU A CA 1
ATOM 1353 C C . LEU A 1 179 ? -6.021 4.186 -13.089 1.00 95.69 179 LEU A C 1
ATOM 1355 O O . LEU A 1 179 ? -6.550 5.287 -12.942 1.00 95.69 179 LEU A O 1
ATOM 1359 N N . GLY A 1 180 ? -6.083 3.507 -14.238 1.00 93.00 180 GLY A N 1
ATOM 1360 C CA . GLY A 1 180 ? -6.760 3.995 -15.443 1.00 93.00 180 GLY A CA 1
ATOM 1361 C C . GLY A 1 180 ? -8.239 4.308 -15.212 1.00 93.00 180 GLY A C 1
ATOM 1362 O O . GLY A 1 180 ? -8.709 5.359 -15.633 1.00 93.00 180 GLY A O 1
ATOM 1363 N N . SER A 1 181 ? -8.943 3.472 -14.440 1.00 90.88 181 SER A N 1
ATOM 1364 C CA . SER A 1 181 ? -10.359 3.700 -14.098 1.00 90.88 181 SER A CA 1
ATOM 1365 C C . SER A 1 181 ? -10.615 4.954 -13.246 1.00 90.88 181 SER A C 1
ATOM 1367 O O . SER A 1 181 ? -11.733 5.465 -13.209 1.00 90.88 181 SER A O 1
ATOM 1369 N N . LEU A 1 182 ? -9.589 5.447 -12.544 1.00 84.69 182 LEU A N 1
ATOM 1370 C CA . LEU A 1 182 ? -9.676 6.602 -11.644 1.00 84.69 182 LEU A CA 1
ATOM 1371 C C . LEU A 1 182 ? -9.071 7.870 -12.254 1.00 84.69 182 LEU A C 1
ATOM 1373 O O . LEU A 1 182 ? -9.401 8.968 -11.819 1.00 84.69 182 LEU A O 1
ATOM 1377 N N . ASN A 1 183 ? -8.220 7.737 -13.273 1.00 75.44 183 ASN A N 1
ATOM 1378 C CA . ASN A 1 183 ? -7.626 8.859 -13.983 1.00 75.44 183 ASN A CA 1
ATOM 1379 C C . ASN A 1 183 ? -7.955 8.792 -15.481 1.00 75.44 183 ASN A C 1
ATOM 1381 O O . ASN A 1 183 ? -7.206 8.222 -16.276 1.00 75.44 183 ASN A O 1
ATOM 1385 N N . LYS A 1 184 ? -9.034 9.480 -15.875 1.00 62.72 184 LYS A N 1
ATOM 1386 C CA . LYS A 1 184 ? -9.507 9.560 -17.270 1.00 62.72 184 LYS A CA 1
ATOM 1387 C C . LYS A 1 184 ? -8.455 10.092 -18.255 1.00 62.72 184 LYS A C 1
ATOM 1389 O O . LYS A 1 184 ? -8.538 9.818 -19.446 1.00 62.72 184 LYS A O 1
ATOM 1394 N N . SER A 1 185 ? -7.444 10.833 -17.783 1.00 57.00 185 SER A N 1
ATOM 1395 C CA . SER A 1 185 ? -6.334 11.294 -18.636 1.00 57.00 185 SER A CA 1
ATOM 1396 C C . SER A 1 185 ? -5.297 10.200 -18.946 1.00 57.00 185 SER A C 1
ATOM 1398 O O . SER A 1 185 ? -4.655 10.257 -19.990 1.00 57.00 185 SER A O 1
ATOM 1400 N N . LEU A 1 186 ? -5.161 9.181 -18.082 1.00 53.81 186 LEU A N 1
ATOM 1401 C CA . LEU A 1 186 ? -4.317 7.993 -18.301 1.00 53.81 186 LEU A CA 1
ATOM 1402 C C . LEU A 1 186 ? -5.044 6.894 -19.082 1.00 53.81 186 LEU A C 1
ATOM 1404 O O . LEU A 1 186 ? -4.394 6.098 -19.754 1.00 53.81 186 LEU A O 1
ATOM 1408 N N . GLU A 1 187 ? -6.376 6.870 -19.040 1.00 49.00 187 GLU A N 1
ATOM 1409 C CA . GLU A 1 187 ? -7.218 5.928 -19.787 1.00 49.00 187 GLU A CA 1
ATOM 1410 C C . GLU A 1 187 ? -6.896 5.946 -21.298 1.00 49.00 187 GLU A C 1
ATOM 1412 O O . GLU A 1 187 ? -6.775 4.896 -21.927 1.00 49.00 187 GLU A O 1
ATOM 1417 N N . ALA A 1 188 ? -6.618 7.128 -21.865 1.00 46.25 188 ALA A N 1
ATOM 1418 C CA . ALA A 1 188 ? -6.230 7.319 -23.270 1.00 46.25 188 ALA A CA 1
ATOM 1419 C C . ALA A 1 188 ? -4.794 6.864 -23.622 1.00 46.25 188 ALA A C 1
ATOM 1421 O O . ALA A 1 188 ? -4.471 6.701 -24.804 1.00 46.25 188 ALA A O 1
ATOM 1422 N N . SER A 1 189 ? -3.930 6.689 -22.616 1.00 50.59 189 SER A N 1
ATOM 1423 C CA . SER A 1 189 ? -2.563 6.171 -22.773 1.00 50.59 189 SER A CA 1
ATOM 1424 C C . SER A 1 189 ? -2.506 4.660 -22.536 1.00 50.59 189 SER A C 1
ATOM 1426 O O . SER A 1 189 ? -1.772 3.978 -23.237 1.00 50.59 189 SER A O 1
ATOM 1428 N N . ILE A 1 190 ? -3.315 4.133 -21.604 1.00 53.44 190 ILE A N 1
ATOM 1429 C CA . ILE A 1 190 ? -3.410 2.696 -21.286 1.00 53.44 190 ILE A CA 1
ATOM 1430 C C . ILE A 1 190 ? -4.174 1.925 -22.369 1.00 53.44 190 ILE A C 1
ATOM 1432 O O . ILE A 1 190 ? -3.796 0.811 -22.710 1.00 53.44 190 ILE A O 1
ATOM 1436 N N . SER A 1 191 ? -5.196 2.533 -22.976 1.00 50.38 191 SER A N 1
ATOM 1437 C CA . SER A 1 191 ? -5.929 1.960 -24.121 1.00 50.38 191 SER A CA 1
ATOM 1438 C C . SER A 1 191 ? -5.091 1.794 -25.395 1.00 50.38 191 SER A C 1
ATOM 1440 O O . SER A 1 191 ? -5.583 1.233 -26.363 1.00 50.38 191 SER A O 1
ATOM 1442 N N . ARG A 1 192 ? -3.839 2.273 -25.409 1.00 46.62 192 ARG A N 1
ATOM 1443 C CA . ARG A 1 192 ? -2.865 2.020 -26.485 1.00 46.62 192 ARG A CA 1
ATOM 1444 C C . ARG A 1 192 ? -1.860 0.912 -26.140 1.00 46.62 192 ARG A C 1
ATOM 1446 O O . ARG A 1 192 ? -0.958 0.672 -26.934 1.00 46.62 192 ARG A O 1
ATOM 1453 N N . LEU A 1 193 ? -1.961 0.313 -24.947 1.00 52.12 193 LEU A N 1
ATOM 1454 C CA . LEU A 1 193 ? -1.072 -0.750 -24.445 1.00 52.12 193 LEU A CA 1
ATOM 1455 C C . LEU A 1 193 ? -1.671 -2.160 -24.617 1.00 52.12 193 LEU A C 1
ATOM 1457 O O . LEU A 1 193 ? -0.979 -3.137 -24.342 1.00 52.12 193 LEU A O 1
ATOM 1461 N N . PHE A 1 194 ? -2.932 -2.247 -25.052 1.00 43.03 194 PHE A N 1
ATOM 1462 C CA . PHE A 1 194 ? -3.667 -3.454 -25.445 1.00 43.03 194 PHE A CA 1
ATOM 1463 C C . PHE A 1 194 ? -4.257 -3.237 -26.841 1.00 43.03 194 PHE A C 1
ATOM 1465 O O . PHE A 1 194 ? -4.517 -4.248 -27.527 1.00 43.03 194 PHE A O 1
#

Sequence (194 aa):
MAGIADALLDLYQASGQIRFLKAVQRVGGWLLRRARPMGHEQQGVGWERNVGGDLNAAFWCHGSAGIASFLLHAAQQKVLPSAIEIACKAGKAVAEGTRWAGPSRCHGLSGNIELFLDLYKLTGNEEWLQAACTFARILEAYATEEDGMRLWLSDEGPAMISPGFLLGYAGIAATLLRLGSLNKSLEASISRLF

pLDDT: mean 89.61, std 11.43, range [43.03, 98.06]

Radius of gyration: 17.1 Å; chains: 1; bounding box: 38×31×50 Å